Protein AF-A0A0J9HG32-F1 (afdb_monomer)

pLDDT: mean 91.47, std 7.98, range [49.0, 98.69]

Solvent-accessible surface area (backbone atoms only — not comparable to full-atom values): 15606 Å² total; per-residue (Å²): 94,64,20,39,33,43,36,32,48,78,92,46,74,50,76,46,74,73,39,46,48,68,64,70,65,70,69,74,66,64,53,16,40,36,40,35,37,43,50,49,45,69,52,51,45,52,48,47,73,76,33,62,76,51,56,78,67,45,99,56,63,68,69,55,53,48,62,52,58,51,96,57,52,43,41,59,55,75,48,82,39,62,46,98,86,69,46,72,50,37,41,40,36,38,40,34,38,32,46,66,36,52,81,47,100,88,39,74,49,78,40,50,35,26,41,39,35,41,30,25,67,83,48,24,25,30,43,32,44,35,34,26,64,53,68,70,49,53,53,51,53,62,64,44,52,81,79,58,68,50,77,54,74,60,50,54,56,35,52,51,47,53,48,46,50,56,50,52,51,54,27,48,50,39,48,50,47,53,52,52,51,55,58,51,56,69,76,44,94,59,95,82,58,83,66,58,70,59,55,53,50,53,46,56,54,38,49,50,54,30,56,27,38,52,36,39,35,54,26,46,52,50,49,50,52,51,48,54,50,44,46,74,75,51,25,72,39,91,89,64,58,50,55,64,72,58,52,52,48,37,53,51,48,41,51,51,46,40,51,51,44,51,52,51,28,54,52,35,48,52,51,40,54,50,52,52,50,47,56,51,51,56,48,51,57,59,66,72,74,110

Foldseek 3Di:
DFWWKWKDDPQDIDTDGRDDPQVVQPDDAFFMEMETEDEALVRLVVVCVVCVVVLVVRPADPVLSCLSHPPDLKAKDKDFDADPVRATQKIKIKMWAKDWAPPDLPDIDIGIWMKIWIAGLQRLYIYIYIYRDDPQLVVQLSVCRSVDTSQARLVSVLSSLVSVLVVLLVRLVRLLVLLVVLVVVLVDDDPVAHDLVSLVVSLVVLVVSLVSLVNVLVNLVVSLVVLVVCCVPRQCPPNRHDDPVNSVVSNVSSVVSSVSSVVSSVSSVVSSVVSVVVSVVSVCVVVVVD

Mean predicted aligned error: 5.04 Å

Organism: Ajellomyces dermatitidis (strain ATCC 18188 / CBS 674.68) (NCBI:txid653446)

Radius of gyration: 22.27 Å; Cα contacts (8 Å, |Δi|>4): 442; chains: 1; bounding box: 57×43×72 Å

Nearest PDB structures (foldseek):
  7nh9-assembly1_A  TM=5.190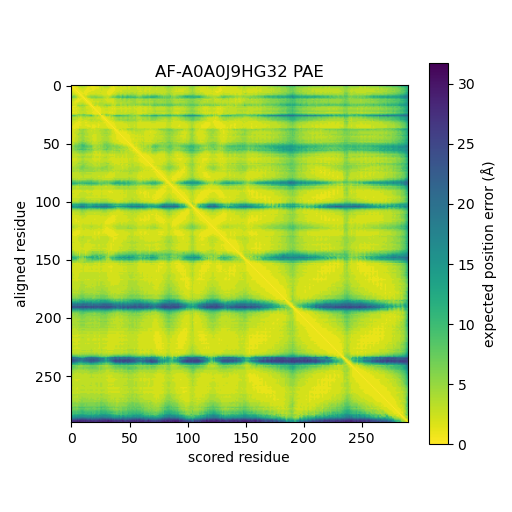E-01  e=6.526E-06  Pseudomonas aeruginosa PAO1

Structure (mmCIF, N/CA/C/O backbone):
data_AF-A0A0J9HG32-F1
#
_entry.id   AF-A0A0J9HG32-F1
#
loop_
_atom_site.group_PDB
_atom_site.id
_atom_site.type_symbol
_atom_site.label_atom_id
_atom_site.label_alt_id
_atom_site.label_comp_id
_atom_site.label_asym_id
_atom_site.label_entity_id
_atom_site.label_seq_id
_atom_site.pdbx_PDB_ins_code
_atom_site.Cartn_x
_atom_site.Cartn_y
_atom_site.Cartn_z
_atom_site.occupancy
_atom_site.B_iso_or_equiv
_atom_site.auth_seq_id
_atom_site.auth_comp_id
_atom_site.auth_asym_id
_atom_site.auth_atom_id
_atom_site.pdbx_PDB_model_num
ATOM 1 N N . MET A 1 1 ? 3.880 -19.973 -8.691 1.00 90.00 1 MET A N 1
ATOM 2 C CA . MET A 1 1 ? 2.748 -19.494 -7.837 1.00 90.00 1 MET A CA 1
ATOM 3 C C . MET A 1 1 ? 1.565 -19.105 -8.710 1.00 90.00 1 MET A C 1
ATOM 5 O O . MET A 1 1 ? 1.824 -18.523 -9.749 1.00 90.00 1 MET A O 1
ATOM 9 N N . LEU A 1 2 ? 0.310 -19.389 -8.334 1.00 93.75 2 LEU A N 1
ATOM 10 C CA . LEU A 1 2 ? -0.845 -18.924 -9.122 1.00 93.75 2 LEU A CA 1
ATOM 11 C C . LEU A 1 2 ? -1.155 -17.448 -8.840 1.00 93.75 2 LEU A C 1
ATOM 13 O O . LEU A 1 2 ? -1.166 -17.037 -7.679 1.00 93.75 2 LEU A O 1
ATOM 17 N N . VAL A 1 3 ? -1.402 -16.677 -9.897 1.00 95.75 3 VAL A N 1
ATOM 18 C CA . VAL A 1 3 ? -1.683 -15.238 -9.851 1.00 95.75 3 VAL A CA 1
ATOM 19 C C . VAL A 1 3 ? -2.793 -14.855 -10.828 1.00 95.75 3 VAL A C 1
ATOM 21 O O . VAL A 1 3 ? -2.927 -15.440 -11.905 1.00 95.75 3 VAL A O 1
ATOM 24 N N . ASP A 1 4 ? -3.554 -13.827 -10.468 1.00 96.75 4 ASP A N 1
ATOM 25 C CA . ASP A 1 4 ? -4.472 -13.155 -11.384 1.00 96.75 4 ASP A CA 1
ATOM 26 C C . ASP A 1 4 ? -3.782 -11.935 -11.984 1.00 96.75 4 ASP A C 1
ATOM 28 O O . ASP A 1 4 ? -3.189 -11.129 -11.268 1.00 96.75 4 ASP A O 1
ATOM 32 N N . VAL A 1 5 ? -3.855 -11.785 -13.300 1.00 97.00 5 VAL A N 1
ATOM 33 C CA . VAL A 1 5 ? -3.054 -10.817 -14.045 1.00 97.00 5 VAL A CA 1
ATOM 34 C C . VAL A 1 5 ? -3.945 -9.843 -14.786 1.00 97.00 5 VAL A C 1
ATOM 36 O O . VAL A 1 5 ? -4.901 -10.239 -15.452 1.00 97.00 5 VAL A O 1
ATOM 39 N N . THR A 1 6 ? -3.596 -8.563 -14.711 1.00 96.31 6 THR A N 1
ATOM 40 C CA . THR A 1 6 ? -4.103 -7.524 -15.610 1.00 96.31 6 THR A CA 1
ATOM 41 C C . THR A 1 6 ? -2.927 -6.903 -16.342 1.00 96.31 6 THR A C 1
ATOM 43 O O . THR A 1 6 ? -1.947 -6.497 -15.723 1.00 96.31 6 THR A O 1
ATOM 46 N N . GLU A 1 7 ? -3.007 -6.840 -17.665 1.00 95.31 7 GLU A N 1
ATOM 47 C CA . GLU A 1 7 ? -1.925 -6.349 -18.511 1.00 95.31 7 GLU A CA 1
ATOM 48 C C . GLU A 1 7 ? -2.445 -5.327 -19.512 1.00 95.31 7 GLU A C 1
ATOM 50 O O . GLU A 1 7 ? -3.455 -5.559 -20.174 1.00 95.31 7 GLU A O 1
ATOM 55 N N . LYS A 1 8 ? -1.722 -4.216 -19.631 1.00 94.31 8 LYS A N 1
ATOM 56 C CA . LYS A 1 8 ? -1.954 -3.155 -20.602 1.00 94.31 8 LYS A CA 1
ATOM 57 C C . LYS A 1 8 ? -0.796 -3.092 -21.591 1.00 94.31 8 LYS A C 1
ATOM 59 O O . LYS A 1 8 ? 0.350 -2.940 -21.172 1.00 94.31 8 LYS A O 1
ATOM 64 N N . ILE A 1 9 ? -1.108 -3.133 -22.883 1.00 92.19 9 ILE A N 1
ATOM 65 C CA . ILE A 1 9 ? -0.162 -2.941 -23.990 1.00 92.19 9 ILE A CA 1
ATOM 66 C C . ILE A 1 9 ? -0.741 -1.851 -24.894 1.00 92.19 9 ILE A C 1
ATOM 68 O O . ILE A 1 9 ? -1.783 -2.056 -25.518 1.00 92.19 9 ILE A O 1
ATOM 72 N N . GLY A 1 10 ? -0.101 -0.680 -24.938 1.00 86.06 10 GLY A N 1
ATOM 73 C CA . GLY A 1 10 ? -0.720 0.503 -25.548 1.00 86.06 10 GLY A CA 1
ATOM 74 C C . GLY A 1 10 ? -2.071 0.801 -24.888 1.00 86.06 10 GLY A C 1
ATOM 75 O O . GLY A 1 10 ? -2.132 0.949 -23.668 1.00 86.06 10 GLY A O 1
ATOM 76 N N . ASP A 1 11 ? -3.149 0.818 -25.672 1.00 86.06 11 ASP A N 1
ATOM 77 C CA . ASP A 1 11 ? -4.518 1.049 -25.182 1.00 86.06 11 ASP A CA 1
ATOM 78 C C . ASP A 1 11 ? -5.306 -0.243 -24.900 1.00 86.06 11 ASP A C 1
ATOM 80 O O . ASP A 1 11 ? -6.442 -0.200 -24.425 1.00 86.06 11 ASP A O 1
ATOM 84 N N . VAL A 1 12 ? -4.717 -1.411 -25.173 1.00 92.00 12 VAL A N 1
ATOM 85 C CA . VAL A 1 12 ? -5.386 -2.707 -25.011 1.00 92.00 12 VAL A CA 1
ATOM 86 C C . VAL A 1 12 ? -5.146 -3.248 -23.608 1.00 92.00 12 VAL A C 1
ATOM 88 O O . VAL A 1 12 ? -4.001 -3.361 -23.172 1.00 92.00 12 VAL A O 1
ATOM 91 N N . ILE A 1 13 ? -6.224 -3.637 -22.922 1.00 93.88 13 ILE A N 1
ATOM 92 C CA . ILE A 1 13 ? -6.178 -4.272 -21.600 1.00 93.88 13 ILE A CA 1
ATOM 93 C C . ILE A 1 13 ? -6.652 -5.718 -21.711 1.00 93.88 13 ILE A C 1
ATOM 95 O O . ILE A 1 13 ? -7.723 -5.994 -22.247 1.00 93.88 13 ILE A O 1
ATOM 99 N N . SER A 1 14 ? -5.873 -6.638 -21.151 1.00 94.81 14 SER A N 1
ATOM 100 C CA . SER A 1 14 ? -6.205 -8.056 -21.043 1.00 94.81 14 SER A CA 1
ATOM 101 C C . SER A 1 14 ? -6.176 -8.514 -19.586 1.00 94.81 14 SER A C 1
ATOM 103 O O . SER A 1 14 ? -5.498 -7.920 -18.744 1.00 94.81 14 SER A O 1
ATOM 105 N N . ARG A 1 15 ? -6.938 -9.567 -19.280 1.00 95.69 15 ARG A N 1
ATOM 106 C CA . ARG A 1 15 ? -6.973 -10.196 -17.956 1.00 95.69 15 ARG A CA 1
ATOM 107 C C . ARG A 1 15 ? -6.780 -11.697 -18.094 1.00 95.69 15 ARG A C 1
ATOM 109 O O . ARG A 1 15 ? -7.380 -12.310 -18.973 1.00 95.69 15 ARG A O 1
ATOM 116 N N . ARG A 1 16 ? -5.964 -12.278 -17.220 1.00 95.38 16 ARG A N 1
ATOM 117 C CA . ARG A 1 16 ? -5.736 -13.724 -17.120 1.00 95.38 16 ARG A CA 1
ATOM 118 C C . ARG A 1 16 ? -5.978 -14.142 -15.678 1.00 95.38 16 ARG A C 1
ATOM 120 O O . ARG A 1 16 ? -5.501 -13.472 -14.769 1.00 95.38 16 ARG A O 1
ATOM 127 N N . GLN A 1 17 ? -6.732 -15.210 -15.467 1.00 92.88 17 GLN A N 1
ATOM 128 C CA . GLN A 1 17 ? -6.958 -15.767 -14.133 1.00 92.88 17 GLN A CA 1
ATOM 129 C C . GLN A 1 17 ? -6.117 -17.025 -13.960 1.00 92.88 17 GLN A C 1
ATOM 131 O O . GLN A 1 17 ? -5.970 -17.787 -14.914 1.00 92.88 17 GLN A O 1
ATOM 136 N N . GLN A 1 18 ? -5.596 -17.237 -12.751 1.00 91.94 18 GLN A N 1
ATOM 137 C CA . GLN A 1 18 ? -4.827 -18.438 -12.395 1.00 91.94 18 GLN A CA 1
ATOM 138 C C . GLN A 1 18 ? -3.630 -18.729 -13.330 1.00 91.94 18 GLN A C 1
ATOM 140 O O . GLN A 1 18 ? -3.362 -19.881 -13.665 1.00 91.94 18 GLN A O 1
ATOM 145 N N . SER A 1 19 ? -2.891 -17.692 -13.735 1.00 94.75 19 SER A N 1
ATOM 146 C CA . SER A 1 19 ? -1.613 -17.841 -14.452 1.00 94.75 19 SER A CA 1
ATOM 147 C C . SER A 1 19 ? -0.483 -18.201 -13.483 1.00 94.75 19 SER A C 1
ATOM 149 O O . SER A 1 19 ? -0.624 -17.999 -12.274 1.00 94.75 19 SER A O 1
ATOM 151 N N . THR A 1 20 ? 0.652 -18.711 -13.968 1.00 93.69 20 THR A N 1
ATOM 152 C CA . THR A 1 20 ? 1.817 -18.949 -13.102 1.00 93.69 20 THR A CA 1
ATOM 153 C C . THR A 1 20 ? 2.739 -17.729 -13.058 1.00 93.69 20 THR A C 1
ATOM 155 O O . THR A 1 20 ? 3.073 -17.138 -14.082 1.00 93.69 20 THR A O 1
ATOM 158 N N . LEU A 1 21 ? 3.200 -17.348 -11.863 1.00 93.25 21 LEU A N 1
ATOM 159 C CA . LEU A 1 21 ? 4.148 -16.246 -11.672 1.00 93.25 21 LEU A CA 1
ATOM 160 C C . LEU A 1 21 ? 5.419 -16.437 -12.516 1.00 93.25 21 LEU A C 1
ATOM 162 O O . LEU A 1 21 ? 5.960 -15.481 -13.059 1.00 93.25 21 LEU A O 1
ATOM 166 N N . GLU A 1 22 ? 5.882 -17.677 -12.640 1.00 91.69 22 GLU A N 1
ATOM 167 C CA . GLU A 1 22 ? 7.024 -18.066 -13.455 1.00 91.69 22 GLU A CA 1
ATOM 168 C C . GLU A 1 22 ? 6.824 -17.691 -14.928 1.00 91.69 22 GLU A C 1
ATOM 170 O O . GLU A 1 22 ? 7.738 -17.150 -15.545 1.00 91.69 22 GLU A O 1
ATOM 175 N N . GLU A 1 23 ? 5.645 -17.962 -15.496 1.00 92.00 23 GLU A N 1
ATOM 176 C CA . GLU A 1 23 ? 5.305 -17.585 -16.873 1.00 92.00 23 GLU A CA 1
ATOM 177 C C . GLU A 1 23 ? 5.226 -16.067 -17.030 1.00 92.00 23 GLU A C 1
ATOM 179 O O . GLU A 1 23 ? 5.799 -15.513 -17.972 1.00 92.00 23 GLU A O 1
ATOM 184 N N . GLU A 1 24 ? 4.598 -15.387 -16.072 1.00 94.19 24 GLU A N 1
ATOM 185 C CA . GLU A 1 24 ? 4.420 -13.933 -16.100 1.00 94.19 24 GLU A CA 1
ATOM 186 C C . GLU A 1 24 ? 5.727 -13.154 -15.862 1.00 94.19 24 GLU A C 1
ATOM 188 O O . GLU A 1 24 ? 5.784 -11.963 -16.163 1.00 94.19 24 GLU A O 1
ATOM 193 N N . LEU A 1 25 ? 6.795 -13.801 -15.383 1.00 90.94 25 LEU A N 1
ATOM 194 C CA . LEU A 1 25 ? 8.123 -13.197 -15.218 1.00 90.94 25 LEU A CA 1
ATOM 195 C C . LEU A 1 25 ? 9.056 -13.380 -16.423 1.00 90.94 25 LEU A C 1
ATOM 197 O O . LEU A 1 25 ? 10.073 -12.692 -16.497 1.00 90.94 25 LEU A O 1
ATOM 201 N N . ARG A 1 26 ? 8.762 -14.295 -17.361 1.00 87.38 26 ARG A N 1
ATOM 202 C CA . ARG A 1 26 ? 9.688 -14.620 -18.466 1.00 87.38 26 ARG A CA 1
ATOM 203 C C . ARG A 1 26 ? 9.907 -13.446 -19.408 1.00 87.38 26 ARG A C 1
ATOM 205 O O . ARG A 1 26 ? 11.032 -12.990 -19.594 1.00 87.38 26 ARG A O 1
ATOM 212 N N . GLN A 1 27 ? 8.837 -13.025 -20.073 1.00 83.94 27 GLN A N 1
ATOM 213 C CA . GLN A 1 27 ? 8.876 -11.958 -21.060 1.00 83.94 27 GLN A CA 1
ATOM 214 C C . GLN A 1 27 ? 7.605 -11.124 -20.978 1.00 83.94 27 GLN A C 1
ATOM 216 O O . GLN A 1 27 ? 6.490 -11.626 -20.800 1.00 83.94 27 GLN A O 1
ATOM 221 N N . GLN A 1 28 ? 7.809 -9.824 -21.119 1.00 91.00 28 GLN A N 1
ATOM 222 C CA . GLN A 1 28 ? 6.764 -8.825 -21.157 1.00 91.00 28 GLN A CA 1
ATOM 223 C C . GLN A 1 28 ? 6.951 -7.998 -22.438 1.00 91.00 28 GLN A C 1
ATOM 225 O O . GLN A 1 28 ? 8.089 -7.615 -22.734 1.00 91.00 28 GLN A O 1
ATOM 230 N N . PRO A 1 29 ? 5.885 -7.760 -23.225 1.00 92.19 29 PRO A N 1
ATOM 231 C CA . PRO A 1 29 ? 5.961 -6.924 -24.421 1.00 92.19 29 PRO A CA 1
ATOM 232 C C . PRO A 1 29 ? 6.458 -5.518 -24.083 1.00 92.19 29 PRO A C 1
ATOM 234 O O . PRO A 1 29 ? 6.111 -4.997 -23.028 1.00 92.19 29 PRO A O 1
ATOM 237 N N . SER A 1 30 ? 7.233 -4.881 -24.959 1.00 91.94 30 SER A N 1
ATOM 238 C CA . SER A 1 30 ? 7.666 -3.491 -24.749 1.00 91.94 30 SER A CA 1
ATOM 239 C C . SER A 1 30 ? 6.476 -2.531 -24.615 1.00 91.94 30 SER A C 1
ATOM 241 O O . SER A 1 30 ? 5.399 -2.802 -25.148 1.00 91.94 30 SER A O 1
ATOM 243 N N . ASN A 1 31 ? 6.677 -1.392 -23.945 1.00 91.31 31 ASN A N 1
ATOM 244 C CA . ASN A 1 31 ? 5.642 -0.372 -23.709 1.00 91.31 31 ASN A CA 1
ATOM 245 C C . ASN A 1 31 ? 4.384 -0.929 -23.020 1.00 91.31 31 ASN A C 1
ATOM 247 O O . ASN A 1 31 ? 3.252 -0.653 -23.433 1.00 91.31 31 ASN A O 1
ATOM 251 N N . SER A 1 32 ? 4.570 -1.737 -21.977 1.00 93.69 32 SER A N 1
ATOM 252 C CA . SER A 1 32 ? 3.461 -2.393 -21.286 1.00 93.69 32 SER A CA 1
ATOM 253 C C . SER A 1 32 ? 3.563 -2.305 -19.770 1.00 93.69 32 SER A C 1
ATOM 255 O O . SER A 1 32 ? 4.640 -2.145 -19.189 1.00 93.69 32 SER A O 1
ATOM 257 N N . VAL A 1 33 ? 2.412 -2.457 -19.124 1.00 95.56 33 VAL A N 1
ATOM 258 C CA . VAL A 1 33 ? 2.300 -2.604 -17.675 1.00 95.56 33 VAL A CA 1
ATOM 259 C C . VAL A 1 33 ? 1.563 -3.896 -17.369 1.00 95.56 33 VAL A C 1
ATOM 261 O O . VAL A 1 33 ? 0.489 -4.134 -17.914 1.00 95.56 33 VAL A O 1
ATOM 264 N N . ARG A 1 34 ? 2.109 -4.707 -16.467 1.00 96.31 34 ARG A N 1
ATOM 265 C CA . ARG A 1 34 ? 1.523 -5.969 -16.020 1.00 96.31 34 ARG A CA 1
ATOM 266 C C . ARG A 1 34 ? 1.431 -5.966 -14.503 1.00 96.31 34 ARG A C 1
ATOM 268 O O . ARG A 1 34 ? 2.434 -5.733 -13.840 1.00 96.31 34 ARG A O 1
ATOM 275 N N . ILE A 1 35 ? 0.249 -6.244 -13.964 1.00 97.31 35 ILE A N 1
ATOM 276 C CA . ILE A 1 35 ? 0.013 -6.409 -12.528 1.00 97.31 35 ILE A CA 1
ATOM 277 C C . ILE A 1 35 ? -0.406 -7.849 -12.278 1.00 97.31 35 ILE A C 1
ATOM 279 O O . ILE A 1 35 ? -1.415 -8.291 -12.820 1.00 97.31 35 ILE A O 1
ATOM 283 N N . ALA A 1 36 ? 0.358 -8.562 -11.461 1.00 97.50 36 ALA A N 1
ATOM 284 C CA . ALA A 1 36 ? 0.088 -9.911 -10.998 1.00 97.50 36 ALA A CA 1
ATOM 285 C C . ALA A 1 36 ? -0.308 -9.869 -9.518 1.00 97.50 36 ALA A C 1
ATOM 287 O O . ALA A 1 36 ? 0.484 -9.488 -8.657 1.00 97.50 36 ALA A O 1
ATOM 288 N N . PHE A 1 37 ? -1.533 -10.275 -9.212 1.00 97.38 37 PHE A N 1
ATOM 289 C CA . PHE A 1 37 ? -2.040 -10.369 -7.852 1.00 97.38 37 PHE A CA 1
ATOM 290 C C . PHE A 1 37 ? -1.972 -11.817 -7.368 1.00 97.38 37 PHE A C 1
ATOM 292 O O . PHE A 1 37 ? -2.653 -12.692 -7.903 1.00 97.38 37 PHE A O 1
ATOM 299 N N . ALA A 1 38 ? -1.174 -12.061 -6.333 1.00 95.44 38 ALA A N 1
ATOM 300 C CA . ALA A 1 38 ? -1.159 -13.322 -5.604 1.00 95.44 38 ALA A CA 1
ATOM 301 C C . ALA A 1 38 ? -2.345 -13.429 -4.632 1.00 95.44 38 ALA A C 1
ATOM 303 O O . ALA A 1 38 ? -3.213 -12.554 -4.572 1.00 95.44 38 ALA A O 1
ATOM 304 N N . GLY A 1 39 ? -2.397 -14.528 -3.880 1.00 91.94 39 GLY A N 1
ATOM 305 C CA . GLY A 1 39 ? -3.377 -14.746 -2.818 1.00 91.94 39 GLY A CA 1
ATOM 306 C C . GLY A 1 39 ? -3.126 -13.897 -1.567 1.00 91.94 39 GLY A C 1
ATOM 307 O O . GLY A 1 39 ? -2.498 -12.835 -1.609 1.00 91.94 39 GLY A O 1
ATOM 308 N N . MET A 1 40 ? -3.647 -14.380 -0.443 1.00 93.50 40 MET A N 1
ATOM 309 C CA . MET A 1 40 ? -3.378 -13.813 0.879 1.00 93.50 40 MET A CA 1
ATOM 310 C C . MET A 1 40 ? -1.940 -14.136 1.310 1.00 93.50 40 MET A C 1
ATOM 312 O O . MET A 1 40 ? -1.334 -15.074 0.787 1.00 93.50 40 MET A O 1
ATOM 316 N N . LYS A 1 41 ? -1.411 -13.439 2.322 1.00 92.81 41 LYS A N 1
ATOM 317 C CA . LYS A 1 41 ? -0.048 -13.663 2.848 1.00 92.81 41 LYS A CA 1
ATOM 318 C C . LYS A 1 41 ? 0.243 -15.146 3.115 1.00 92.81 41 LYS A C 1
ATOM 320 O O . LYS A 1 41 ? 1.244 -15.679 2.645 1.00 92.81 41 LYS A O 1
ATOM 325 N N . LYS A 1 42 ? -0.694 -15.839 3.771 1.00 92.00 42 LYS A N 1
ATOM 326 C CA . LYS A 1 42 ? -0.618 -17.282 4.071 1.00 92.00 42 LYS A CA 1
ATOM 327 C C . LYS A 1 42 ? -0.463 -18.169 2.828 1.00 92.00 42 LYS A C 1
ATOM 329 O O . LYS A 1 42 ? 0.144 -19.235 2.900 1.00 92.00 42 LYS A O 1
ATOM 334 N N . ASP A 1 43 ? -1.033 -17.756 1.696 1.00 91.75 43 ASP A N 1
ATOM 335 C CA . ASP A 1 43 ? -0.958 -18.509 0.445 1.00 91.75 43 ASP A CA 1
ATOM 336 C C . ASP A 1 43 ? 0.446 -18.362 -0.154 1.00 91.75 43 ASP A C 1
ATOM 338 O O . ASP A 1 43 ? 1.031 -19.351 -0.600 1.00 91.75 43 ASP A O 1
ATOM 342 N N . CYS A 1 44 ? 1.020 -17.156 -0.075 1.00 90.94 44 CYS A N 1
ATOM 343 C CA . CYS A 1 44 ? 2.407 -16.879 -0.448 1.00 90.94 44 CYS A CA 1
ATOM 344 C C . CYS A 1 44 ? 3.398 -17.630 0.454 1.00 90.94 44 CYS A C 1
ATOM 346 O O . CYS A 1 44 ? 4.271 -18.324 -0.061 1.00 90.94 44 CYS A O 1
ATOM 348 N N . GLU A 1 45 ? 3.229 -17.575 1.780 1.00 92.75 45 GLU A N 1
ATOM 349 C CA . GLU A 1 45 ? 4.051 -18.311 2.757 1.00 92.75 45 GLU A CA 1
ATOM 350 C C . GLU A 1 45 ? 4.040 -19.818 2.478 1.00 92.75 45 GLU A C 1
ATOM 352 O O . GLU A 1 45 ? 5.092 -20.451 2.362 1.00 92.75 45 GLU A O 1
ATOM 357 N N . LYS A 1 46 ? 2.845 -20.396 2.298 1.00 93.00 46 LYS A N 1
ATOM 358 C CA . LYS A 1 46 ? 2.685 -21.816 1.971 1.00 93.00 46 LYS A CA 1
ATOM 359 C C . LYS A 1 46 ? 3.344 -22.161 0.639 1.00 93.00 46 LYS A C 1
ATOM 361 O O . LYS A 1 46 ? 3.956 -23.221 0.513 1.00 93.00 46 LYS A O 1
ATOM 366 N N . TRP A 1 47 ? 3.210 -21.299 -0.368 1.00 91.88 47 TRP A N 1
ATOM 367 C CA . TRP A 1 47 ? 3.827 -21.534 -1.667 1.00 91.88 47 TRP A CA 1
ATOM 368 C C . TRP A 1 47 ? 5.358 -21.501 -1.582 1.00 91.88 47 TRP A C 1
ATOM 370 O O . TRP A 1 47 ? 6.000 -22.413 -2.101 1.00 91.88 47 TRP A O 1
ATOM 380 N N . ILE A 1 48 ? 5.928 -20.522 -0.876 1.00 90.69 48 ILE A N 1
ATOM 381 C CA . ILE A 1 48 ? 7.374 -20.384 -0.646 1.00 90.69 48 ILE A CA 1
ATOM 382 C C . ILE A 1 48 ? 7.924 -21.605 0.098 1.00 90.69 48 ILE A C 1
ATOM 384 O O . ILE A 1 48 ? 8.887 -22.216 -0.364 1.00 90.69 48 ILE A O 1
ATOM 388 N N . ALA A 1 49 ? 7.268 -22.018 1.187 1.00 91.56 49 ALA A N 1
ATOM 389 C CA . ALA A 1 49 ? 7.672 -23.181 1.977 1.00 91.56 49 ALA A CA 1
ATOM 390 C C . ALA A 1 49 ? 7.681 -24.483 1.156 1.00 91.56 49 ALA A C 1
ATOM 392 O O . ALA A 1 49 ? 8.566 -25.320 1.319 1.00 91.56 49 ALA A O 1
ATOM 393 N N . ASN A 1 50 ? 6.725 -24.636 0.235 1.00 92.94 50 ASN A N 1
ATOM 394 C CA . ASN A 1 50 ? 6.630 -25.813 -0.629 1.00 92.94 50 ASN A CA 1
ATOM 395 C C . ASN A 1 50 ? 7.566 -25.762 -1.848 1.00 92.94 50 ASN A C 1
ATOM 397 O O . ASN A 1 50 ? 7.775 -26.790 -2.489 1.00 92.94 50 ASN A O 1
ATOM 401 N N . ASN A 1 51 ? 8.108 -24.591 -2.204 1.00 90.19 51 ASN A N 1
ATOM 402 C CA . ASN A 1 51 ? 8.890 -24.391 -3.428 1.00 90.19 51 ASN A CA 1
ATOM 403 C C . ASN A 1 51 ? 10.212 -23.629 -3.181 1.00 90.19 51 ASN A C 1
ATOM 405 O O . ASN A 1 51 ? 10.510 -22.675 -3.908 1.00 90.19 51 ASN A O 1
ATOM 409 N N . PRO A 1 52 ? 11.066 -24.048 -2.224 1.00 87.25 52 PRO A N 1
ATOM 410 C CA . PRO A 1 52 ? 12.279 -23.303 -1.866 1.00 87.25 52 PRO A CA 1
ATOM 411 C C . PRO A 1 52 ? 13.250 -23.146 -3.049 1.00 87.25 52 PRO A C 1
ATOM 413 O O . PRO A 1 52 ? 13.836 -22.086 -3.252 1.00 87.25 52 PRO A O 1
ATOM 416 N N . ASN A 1 53 ? 13.353 -24.173 -3.900 1.00 85.94 53 ASN A N 1
ATOM 417 C CA . ASN A 1 53 ? 14.184 -24.148 -5.108 1.00 85.94 53 ASN A CA 1
ATOM 418 C C . ASN A 1 53 ? 13.622 -23.265 -6.232 1.00 85.94 53 ASN A C 1
ATOM 420 O O . ASN A 1 53 ? 14.353 -22.940 -7.165 1.00 85.94 53 ASN A O 1
ATOM 424 N N . ALA A 1 54 ? 12.324 -22.943 -6.210 1.00 83.38 54 ALA A N 1
ATOM 425 C CA . ALA A 1 54 ? 11.735 -22.043 -7.197 1.00 83.38 54 ALA A CA 1
ATOM 426 C C . ALA A 1 54 ? 12.093 -20.595 -6.860 1.00 83.38 54 ALA A C 1
ATOM 428 O O . ALA A 1 54 ? 12.507 -19.855 -7.744 1.00 83.38 54 ALA A O 1
ATOM 429 N N . ILE A 1 55 ? 12.029 -20.220 -5.578 1.00 84.44 55 ILE A N 1
ATOM 430 C CA . ILE A 1 55 ? 12.352 -18.869 -5.098 1.00 84.44 55 ILE A CA 1
ATOM 431 C C . ILE A 1 55 ? 13.773 -18.450 -5.466 1.00 84.44 55 ILE A C 1
ATOM 433 O O . ILE A 1 55 ? 13.972 -17.338 -5.940 1.00 84.44 55 ILE A O 1
ATOM 437 N N . THR A 1 56 ? 14.745 -19.353 -5.329 1.00 83.12 56 THR A N 1
ATOM 438 C CA . THR A 1 56 ? 16.145 -19.076 -5.693 1.00 83.12 56 THR A CA 1
ATOM 439 C C . THR A 1 56 ? 16.368 -18.920 -7.197 1.00 83.12 56 THR A C 1
ATOM 441 O O . THR A 1 56 ? 17.384 -18.365 -7.609 1.00 83.12 56 THR A O 1
ATOM 444 N N . LYS A 1 57 ? 15.437 -19.407 -8.025 1.00 87.56 57 LYS A N 1
ATOM 445 C CA . LYS A 1 57 ? 15.483 -19.313 -9.491 1.00 87.56 57 LYS A CA 1
ATOM 446 C C . LYS A 1 57 ? 14.630 -18.179 -10.042 1.00 87.56 57 LYS A C 1
ATOM 448 O O . LYS A 1 57 ? 14.825 -17.787 -11.192 1.00 87.56 57 LYS A O 1
ATOM 453 N N . LEU A 1 58 ? 13.664 -17.686 -9.269 1.00 89.75 58 LEU A N 1
ATOM 454 C CA . LEU A 1 58 ? 12.857 -16.552 -9.679 1.00 89.75 58 LEU A CA 1
ATOM 455 C C . LEU A 1 58 ? 13.744 -15.309 -9.727 1.00 89.75 58 LEU A C 1
ATOM 457 O O . LEU A 1 58 ? 14.480 -15.044 -8.776 1.00 89.75 58 LEU A O 1
ATOM 461 N N . PRO A 1 59 ? 13.651 -14.499 -10.790 1.00 90.88 59 PRO A N 1
ATOM 462 C CA . PRO A 1 59 ? 14.354 -13.235 -10.852 1.00 90.88 59 PRO A CA 1
ATOM 463 C C . PRO A 1 59 ? 13.596 -12.223 -9.987 1.00 90.88 59 PRO A C 1
ATOM 465 O O . PRO A 1 59 ? 13.101 -11.244 -10.510 1.00 90.88 59 PRO A O 1
ATOM 468 N N . ILE A 1 60 ? 13.410 -12.457 -8.693 1.00 92.94 60 ILE A N 1
ATOM 469 C CA . ILE A 1 60 ? 12.845 -11.497 -7.737 1.00 92.94 60 ILE A CA 1
ATOM 470 C C . ILE A 1 60 ? 13.783 -11.503 -6.525 1.00 92.94 60 ILE A C 1
ATOM 472 O O . ILE A 1 60 ? 14.126 -12.594 -6.063 1.00 92.94 60 ILE A O 1
ATOM 476 N N . PRO A 1 61 ? 14.214 -10.334 -6.011 1.00 93.88 61 PRO A N 1
ATOM 477 C CA . PRO A 1 61 ? 15.167 -10.269 -4.906 1.00 93.88 61 PRO A CA 1
ATOM 478 C C . PRO A 1 61 ? 14.725 -11.091 -3.690 1.00 93.88 61 PRO A C 1
ATOM 480 O O . PRO A 1 61 ? 13.567 -11.037 -3.277 1.00 93.88 61 PRO A O 1
ATOM 483 N N . HIS A 1 62 ? 15.657 -11.810 -3.059 1.00 91.44 62 HIS A N 1
ATOM 484 C CA . HIS A 1 62 ? 15.366 -12.585 -1.846 1.00 91.44 62 HIS A CA 1
ATOM 485 C C . HIS A 1 62 ? 14.809 -11.701 -0.716 1.00 91.44 62 HIS A C 1
ATOM 487 O O . HIS A 1 62 ? 13.916 -12.107 0.025 1.00 91.44 62 HIS A O 1
ATOM 493 N N . GLN A 1 63 ? 15.297 -10.463 -0.620 1.00 93.56 63 GLN A N 1
ATOM 494 C CA . GLN A 1 63 ? 14.847 -9.466 0.350 1.00 93.56 63 GLN A CA 1
ATOM 495 C C . GLN A 1 63 ? 13.362 -9.115 0.181 1.00 93.56 63 GLN A C 1
ATOM 497 O O . GLN A 1 63 ? 12.682 -8.850 1.173 1.00 93.56 63 GLN A O 1
ATOM 502 N N . PHE A 1 64 ? 12.835 -9.147 -1.048 1.00 95.19 64 PHE A N 1
ATOM 503 C CA . PHE A 1 64 ? 11.405 -8.958 -1.277 1.00 95.19 64 PHE A CA 1
ATOM 504 C C . PHE A 1 64 ? 10.593 -10.125 -0.704 1.00 95.19 64 PHE A C 1
ATOM 506 O O . PHE A 1 64 ? 9.578 -9.904 -0.050 1.00 95.19 64 PHE A O 1
ATOM 513 N N . TRP A 1 65 ? 11.041 -11.367 -0.902 1.00 93.31 65 TRP A N 1
ATOM 514 C CA . TRP A 1 65 ? 10.335 -12.532 -0.366 1.00 93.31 65 TRP A CA 1
ATOM 515 C C . TRP A 1 65 ? 10.289 -12.511 1.158 1.00 93.31 65 TRP A C 1
ATOM 517 O O . TRP A 1 65 ? 9.209 -12.677 1.718 1.00 93.31 65 TRP A O 1
ATOM 527 N N . ALA A 1 66 ? 11.414 -12.189 1.804 1.00 92.44 66 ALA A N 1
ATOM 528 C CA . ALA A 1 66 ? 11.457 -11.933 3.242 1.00 92.44 66 ALA A CA 1
ATOM 529 C C . ALA A 1 66 ? 10.458 -10.834 3.642 1.00 92.44 66 ALA A C 1
ATOM 531 O O . ALA A 1 66 ? 9.639 -11.041 4.531 1.00 92.44 66 ALA A O 1
ATOM 532 N N . THR A 1 67 ? 10.427 -9.719 2.904 1.00 94.38 67 THR A N 1
ATOM 533 C CA . THR A 1 67 ? 9.468 -8.624 3.133 1.00 94.38 67 THR A CA 1
ATOM 534 C C . THR A 1 67 ? 8.004 -9.076 3.030 1.00 94.38 67 THR A C 1
ATOM 536 O O . THR A 1 67 ? 7.147 -8.616 3.781 1.00 94.38 67 THR A O 1
ATOM 539 N N . CYS A 1 68 ? 7.703 -9.982 2.104 1.00 91.75 68 CYS A N 1
ATOM 540 C CA . CYS A 1 68 ? 6.357 -10.490 1.866 1.00 91.75 68 CYS A CA 1
ATOM 541 C C . CYS A 1 68 ? 5.905 -11.522 2.920 1.00 91.75 68 CYS A C 1
ATOM 543 O O . CYS A 1 68 ? 4.701 -11.674 3.132 1.00 91.75 68 CYS A O 1
ATOM 545 N N . THR A 1 69 ? 6.826 -12.257 3.555 1.00 91.19 69 THR A N 1
ATOM 546 C CA . THR A 1 69 ? 6.486 -13.370 4.465 1.00 91.19 69 THR A CA 1
ATOM 547 C C . THR A 1 69 ? 6.774 -13.102 5.933 1.00 91.19 69 THR A C 1
ATOM 549 O O . THR A 1 69 ? 6.036 -13.577 6.792 1.00 91.19 69 THR A O 1
ATOM 552 N N . GLU A 1 70 ? 7.821 -12.350 6.261 1.00 93.31 70 GLU A N 1
ATOM 553 C CA . GLU A 1 70 ? 8.129 -12.014 7.653 1.00 93.31 70 GLU A CA 1
ATOM 554 C C . GLU A 1 70 ? 7.038 -11.117 8.247 1.00 93.31 70 GLU A C 1
ATOM 556 O O . GLU A 1 70 ? 6.266 -10.492 7.519 1.00 93.31 70 GLU A O 1
ATOM 561 N N . ASP A 1 71 ? 6.904 -11.089 9.573 1.00 93.62 71 ASP A N 1
ATOM 562 C CA . ASP A 1 71 ? 5.908 -10.245 10.237 1.00 93.62 71 ASP A CA 1
ATOM 563 C C . ASP A 1 71 ? 6.428 -8.810 10.392 1.00 93.62 71 ASP A C 1
ATOM 565 O O . ASP A 1 71 ? 7.037 -8.457 11.400 1.00 93.62 71 ASP A O 1
ATOM 569 N N . LEU A 1 72 ? 6.198 -7.980 9.372 1.00 94.12 72 LEU A N 1
ATOM 570 C CA . LEU A 1 72 ? 6.691 -6.604 9.309 1.00 94.12 72 LEU A CA 1
ATOM 571 C C . LEU A 1 72 ? 5.549 -5.601 9.474 1.00 94.12 72 LEU A C 1
ATOM 573 O O . LEU A 1 72 ? 4.450 -5.803 8.963 1.00 94.12 72 LEU A O 1
ATOM 577 N N . ASN A 1 73 ? 5.820 -4.478 10.145 1.00 94.00 73 ASN A N 1
ATOM 578 C CA . ASN A 1 73 ? 4.877 -3.352 10.218 1.00 94.00 73 ASN A CA 1
ATOM 579 C C . ASN A 1 73 ? 4.885 -2.495 8.942 1.00 94.00 73 ASN A C 1
ATOM 581 O O . ASN A 1 73 ? 3.859 -1.925 8.570 1.00 94.00 73 ASN A O 1
ATOM 585 N N . GLY A 1 74 ? 6.022 -2.456 8.254 1.00 96.12 74 GLY A N 1
ATOM 586 C CA . GLY A 1 74 ? 6.199 -1.813 6.962 1.00 96.12 74 GLY A CA 1
ATOM 587 C C . GLY A 1 74 ? 7.675 -1.603 6.647 1.00 96.12 74 GLY A C 1
ATOM 588 O O . GLY A 1 74 ? 8.516 -1.663 7.545 1.00 96.12 74 GLY A O 1
ATOM 589 N N . CYS A 1 75 ? 7.978 -1.439 5.365 1.00 96.88 75 CYS A N 1
ATOM 590 C CA . CYS A 1 75 ? 9.308 -1.123 4.848 1.00 96.88 75 CYS A CA 1
ATOM 591 C C . CYS A 1 75 ? 9.225 -0.807 3.350 1.00 96.88 75 CYS A C 1
ATOM 593 O O . CYS A 1 75 ? 8.236 -1.129 2.686 1.00 96.88 75 CYS A O 1
ATOM 595 N N . SER A 1 76 ? 10.289 -0.230 2.803 1.00 97.94 76 SER A N 1
ATOM 596 C CA . SER A 1 76 ? 10.491 -0.071 1.364 1.00 97.94 76 SER A CA 1
ATOM 597 C C . SER A 1 76 ? 11.962 -0.219 1.012 1.00 97.94 76 SER A C 1
ATOM 599 O O . SER A 1 76 ? 12.828 -0.061 1.873 1.00 97.94 76 SER A O 1
ATOM 601 N N . ASN A 1 77 ? 12.244 -0.563 -0.242 1.00 97.44 77 ASN A N 1
ATOM 602 C CA . ASN A 1 77 ? 13.609 -0.648 -0.750 1.00 97.44 77 ASN A CA 1
ATOM 603 C C . ASN A 1 77 ? 13.643 -0.524 -2.281 1.00 97.44 77 ASN A C 1
ATOM 605 O O . ASN A 1 77 ? 12.619 -0.714 -2.949 1.00 97.44 77 ASN A O 1
ATOM 609 N N . ALA A 1 78 ? 14.834 -0.266 -2.817 1.00 97.12 78 ALA A N 1
ATOM 610 C CA . ALA A 1 78 ? 15.130 -0.218 -4.238 1.00 97.12 78 ALA A CA 1
ATOM 611 C C . ALA A 1 78 ? 16.469 -0.899 -4.556 1.00 97.12 78 ALA A C 1
ATOM 613 O O . ALA A 1 78 ? 17.421 -0.852 -3.780 1.00 97.12 78 ALA A O 1
ATOM 614 N N . ILE A 1 79 ? 16.545 -1.539 -5.720 1.00 96.88 79 ILE A N 1
ATOM 615 C CA . ILE A 1 79 ? 17.759 -2.128 -6.280 1.00 96.88 79 ILE A CA 1
ATOM 616 C C . ILE A 1 79 ? 17.884 -1.673 -7.731 1.00 96.88 79 ILE A C 1
ATOM 618 O O . ILE A 1 79 ? 17.045 -1.986 -8.580 1.00 96.88 79 ILE A O 1
ATOM 622 N N . TYR A 1 80 ? 18.985 -0.986 -8.012 1.00 94.69 80 TYR A N 1
ATOM 623 C CA . TYR A 1 80 ? 19.370 -0.547 -9.344 1.00 94.69 80 TYR A CA 1
ATOM 624 C C . TYR A 1 80 ? 20.244 -1.611 -9.997 1.00 94.69 80 TYR A C 1
ATOM 626 O O . TYR A 1 80 ? 21.169 -2.139 -9.381 1.00 94.69 80 TYR A O 1
ATOM 634 N N . SER A 1 81 ? 19.940 -1.944 -11.245 1.00 93.81 81 SER A N 1
ATOM 635 C CA . SER A 1 81 ? 20.751 -2.841 -12.064 1.00 93.81 81 SER A CA 1
ATOM 636 C C . SER A 1 81 ? 21.232 -2.095 -13.295 1.00 93.81 81 SER A C 1
ATOM 638 O O . SER A 1 81 ? 20.423 -1.763 -14.164 1.00 93.81 81 SER A O 1
ATOM 640 N N . HIS A 1 82 ? 22.539 -1.877 -13.386 1.00 92.00 82 HIS A N 1
ATOM 641 C CA . HIS A 1 82 ? 23.172 -1.202 -14.515 1.00 92.00 82 HIS A CA 1
ATOM 642 C C . HIS A 1 82 ? 23.802 -2.196 -15.495 1.00 92.00 82 HIS A C 1
ATOM 644 O O . HIS A 1 82 ? 24.234 -3.287 -15.118 1.00 92.00 82 HIS A O 1
ATOM 650 N N . GLY A 1 83 ? 23.820 -1.820 -16.769 1.00 88.69 83 GLY A N 1
ATOM 651 C CA . GLY A 1 83 ? 24.468 -2.556 -17.845 1.00 88.69 83 GLY A CA 1
ATOM 652 C C . GLY A 1 83 ? 25.973 -2.302 -17.904 1.00 88.69 83 GLY A C 1
ATOM 653 O O . GLY A 1 83 ? 26.548 -1.580 -17.090 1.00 88.69 83 GLY A O 1
ATOM 654 N N . GLY A 1 84 ? 26.630 -2.911 -18.894 1.00 85.75 84 GLY A N 1
ATOM 655 C CA . GLY A 1 84 ? 28.088 -2.838 -19.048 1.00 85.75 84 GLY A CA 1
ATOM 656 C C . GLY A 1 84 ? 28.623 -1.435 -19.355 1.00 85.75 84 GLY A C 1
ATOM 657 O O . GLY A 1 84 ? 29.807 -1.188 -19.141 1.00 85.75 84 GLY A O 1
ATOM 658 N N . TYR A 1 85 ? 27.768 -0.522 -19.824 1.00 83.06 85 TYR A N 1
ATOM 659 C CA . TYR A 1 85 ? 28.121 0.866 -20.120 1.00 83.06 85 TYR A CA 1
ATOM 660 C C . TYR A 1 85 ? 27.576 1.848 -19.070 1.00 83.06 85 TYR A C 1
ATOM 662 O O . TYR A 1 85 ? 27.639 3.059 -19.275 1.00 83.06 85 TYR A O 1
ATOM 670 N N . GLY A 1 86 ? 27.083 1.340 -17.932 1.00 83.88 86 GLY A N 1
ATOM 671 C CA . GLY A 1 86 ? 26.558 2.148 -16.830 1.00 83.88 86 GLY A CA 1
ATOM 672 C C . GLY A 1 86 ? 25.120 2.632 -17.026 1.00 83.88 86 GLY A C 1
ATOM 673 O O . GLY A 1 86 ? 24.632 3.416 -16.223 1.00 83.88 86 GLY A O 1
ATOM 674 N N . GLU A 1 87 ? 24.422 2.179 -18.066 1.00 87.38 87 GLU A N 1
ATOM 675 C CA . GLU A 1 87 ? 23.013 2.483 -18.292 1.00 87.38 87 GLU A CA 1
ATOM 676 C C . GLU A 1 87 ? 22.109 1.711 -17.324 1.00 87.38 87 GLU A C 1
ATOM 678 O O . GLU A 1 87 ? 22.335 0.528 -17.073 1.00 87.38 87 GLU A O 1
ATOM 683 N N . LEU A 1 88 ? 21.054 2.340 -16.800 1.00 90.50 88 LEU A N 1
ATOM 684 C CA . LEU A 1 88 ? 20.060 1.641 -15.988 1.00 90.50 88 LEU A CA 1
ATOM 685 C C . LEU A 1 88 ? 19.297 0.624 -16.850 1.00 90.50 88 LEU A C 1
ATOM 6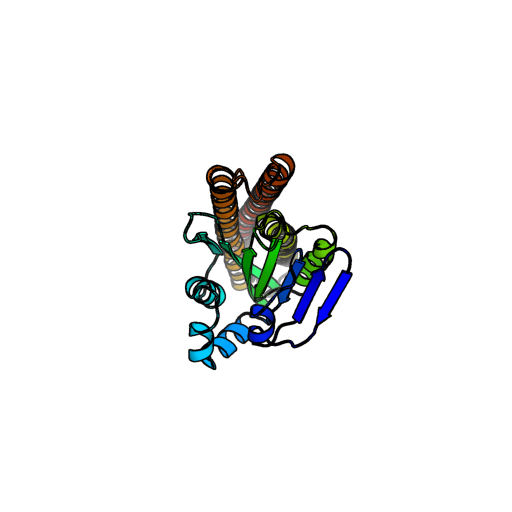87 O O . LEU A 1 88 ? 18.581 0.987 -17.783 1.00 90.50 88 LEU A O 1
ATOM 691 N N . VAL A 1 89 ? 19.428 -0.663 -16.531 1.00 92.00 89 VAL A N 1
ATOM 692 C CA . VAL A 1 89 ? 18.757 -1.761 -17.245 1.00 92.00 89 VAL A CA 1
ATOM 693 C C . VAL A 1 89 ? 17.474 -2.158 -16.536 1.00 92.00 89 VAL A C 1
ATOM 695 O O . VAL A 1 89 ? 16.464 -2.380 -17.201 1.00 92.00 89 VAL A O 1
ATOM 698 N N . ASN A 1 90 ? 17.495 -2.245 -15.204 1.00 93.19 90 ASN A N 1
ATOM 699 C CA . ASN A 1 90 ? 16.304 -2.498 -14.399 1.00 93.19 90 ASN A CA 1
ATOM 700 C C . ASN A 1 90 ? 16.352 -1.716 -13.085 1.00 93.19 90 ASN A C 1
ATOM 702 O O . ASN A 1 90 ? 17.417 -1.547 -12.495 1.00 93.19 90 ASN A O 1
ATOM 706 N N . LEU A 1 91 ? 15.176 -1.336 -12.601 1.00 95.25 91 LEU A N 1
ATOM 707 C CA . LEU A 1 91 ? 14.954 -0.843 -11.252 1.00 95.25 91 LEU A CA 1
ATOM 708 C C . LEU A 1 91 ? 13.896 -1.720 -10.588 1.00 95.25 91 LEU A C 1
ATOM 710 O O . LEU A 1 91 ? 12.735 -1.737 -11.004 1.00 95.25 91 LEU A O 1
ATOM 714 N N . ASP A 1 92 ? 14.316 -2.444 -9.561 1.00 97.56 92 ASP A N 1
ATOM 715 C CA . ASP A 1 92 ? 13.430 -3.214 -8.703 1.00 97.56 92 ASP A CA 1
ATOM 716 C C . ASP A 1 92 ? 13.126 -2.383 -7.461 1.00 97.56 92 ASP A C 1
ATOM 718 O O . ASP A 1 92 ? 14.040 -1.978 -6.755 1.00 97.56 92 ASP A O 1
ATOM 722 N N . THR A 1 93 ? 11.857 -2.140 -7.160 1.00 98.00 93 THR A N 1
ATOM 723 C CA . THR A 1 93 ? 11.439 -1.466 -5.925 1.00 98.00 93 THR A CA 1
ATOM 724 C C . THR A 1 93 ? 10.333 -2.254 -5.259 1.00 98.00 93 THR A C 1
ATOM 726 O O . THR A 1 93 ? 9.576 -2.968 -5.917 1.00 98.00 93 THR A O 1
ATOM 729 N N . TRP A 1 94 ? 10.209 -2.136 -3.946 1.00 98.38 94 TRP A N 1
ATOM 730 C CA . TRP A 1 94 ? 9.071 -2.710 -3.247 1.00 98.38 94 TRP A CA 1
ATOM 731 C C . TRP A 1 94 ? 8.715 -1.930 -1.998 1.00 98.38 94 TRP A C 1
ATOM 733 O O . TRP A 1 94 ? 9.527 -1.188 -1.450 1.00 98.38 94 TRP A O 1
ATOM 743 N N . SER A 1 95 ? 7.474 -2.106 -1.564 1.00 98.31 95 SER A N 1
ATOM 744 C CA . SER A 1 95 ? 6.939 -1.507 -0.350 1.00 98.31 95 SER A CA 1
ATOM 745 C C . SER A 1 95 ? 5.970 -2.456 0.348 1.00 98.31 95 SER A C 1
ATOM 747 O O . SER A 1 95 ? 5.287 -3.263 -0.290 1.00 98.31 95 SER A O 1
ATOM 749 N N . CYS A 1 96 ? 5.938 -2.380 1.674 1.00 98.19 96 CYS A N 1
ATOM 750 C CA . CYS A 1 96 ? 5.126 -3.207 2.551 1.00 98.19 96 CYS A CA 1
ATOM 751 C C . CYS A 1 96 ? 4.393 -2.331 3.561 1.00 98.19 96 CYS A C 1
ATOM 753 O O . CYS A 1 96 ? 5.007 -1.476 4.194 1.00 98.19 96 CYS A O 1
ATOM 755 N N . PHE A 1 97 ? 3.101 -2.589 3.754 1.00 98.44 97 PHE A N 1
ATOM 756 C CA . PHE A 1 97 ? 2.260 -1.860 4.697 1.00 98.44 97 PHE A CA 1
ATOM 757 C C . PHE A 1 97 ? 1.418 -2.829 5.516 1.00 98.44 97 PHE A C 1
ATOM 759 O O . PHE A 1 97 ? 0.700 -3.664 4.957 1.00 98.44 97 PHE A O 1
ATOM 766 N N . LYS A 1 98 ? 1.475 -2.705 6.845 1.00 97.56 98 LYS A N 1
ATOM 767 C CA . LYS A 1 98 ? 0.618 -3.476 7.747 1.00 97.56 98 LYS A CA 1
ATOM 768 C C . LYS A 1 98 ? -0.667 -2.721 8.047 1.00 97.56 98 LYS A C 1
ATOM 770 O O . LYS A 1 98 ? -0.658 -1.530 8.363 1.00 97.56 98 LYS A O 1
ATOM 775 N N . LEU A 1 99 ? -1.787 -3.427 7.981 1.00 96.88 99 LEU A N 1
ATOM 776 C CA . LEU A 1 99 ? -3.110 -2.900 8.278 1.00 96.88 99 LEU A CA 1
ATOM 777 C C . LEU A 1 99 ? -3.795 -3.778 9.313 1.00 96.88 99 LEU A C 1
ATOM 779 O O . LEU A 1 99 ? -3.576 -4.988 9.380 1.00 96.88 99 LEU A O 1
ATOM 783 N N . LYS A 1 100 ? -4.673 -3.156 10.095 1.00 95.44 100 LYS A N 1
ATOM 784 C CA . LYS A 1 100 ? -5.506 -3.850 11.067 1.00 95.44 100 LYS A CA 1
ATOM 785 C C . LYS A 1 100 ? -6.945 -3.401 10.940 1.00 95.44 100 LYS A C 1
ATOM 787 O O . LYS A 1 100 ? -7.246 -2.220 11.076 1.00 95.44 100 LYS A O 1
ATOM 792 N N . GLU A 1 101 ? -7.831 -4.359 10.738 1.00 94.75 101 GLU A N 1
ATOM 793 C CA . GLU A 1 101 ? -9.261 -4.135 10.630 1.00 94.75 101 GLU A CA 1
ATOM 794 C C . GLU A 1 101 ? -9.982 -4.657 11.869 1.00 94.75 101 GLU A C 1
ATOM 796 O O . GLU A 1 101 ? -9.831 -5.818 12.247 1.00 94.75 101 GLU A O 1
ATOM 801 N N . ALA A 1 102 ? -10.825 -3.819 12.467 1.00 92.69 102 ALA A N 1
ATOM 802 C CA . ALA A 1 102 ? -11.817 -4.246 13.444 1.00 92.69 102 ALA A CA 1
ATOM 803 C C . ALA A 1 102 ? -13.075 -4.755 12.721 1.00 92.69 102 ALA A C 1
ATOM 805 O O . ALA A 1 102 ? -13.945 -3.968 12.352 1.00 92.69 102 ALA A O 1
ATOM 806 N N . SER A 1 103 ? -13.171 -6.066 12.490 1.00 79.81 103 SER A N 1
ATOM 807 C CA . SER A 1 103 ? -14.364 -6.683 11.886 1.00 79.81 103 SER A CA 1
ATOM 808 C C . SER A 1 103 ? -15.551 -6.703 12.853 1.00 79.81 103 SER A C 1
ATOM 810 O O . SER A 1 103 ? -16.694 -6.546 12.434 1.00 79.81 103 SER A O 1
ATOM 812 N N . SER A 1 104 ? -15.283 -6.891 14.147 1.00 75.44 104 SER A N 1
ATOM 813 C CA . SER A 1 104 ? -16.242 -6.726 15.243 1.00 75.44 104 SER A CA 1
ATOM 814 C C . SER A 1 104 ? -15.495 -6.439 16.551 1.00 75.44 104 SER A C 1
ATOM 816 O O . SER A 1 104 ? -14.264 -6.432 16.574 1.00 75.44 104 SER A O 1
ATOM 818 N N . ASP A 1 105 ? -16.230 -6.263 17.648 1.00 67.50 105 ASP A N 1
ATOM 819 C CA . ASP A 1 105 ? -15.722 -6.056 19.015 1.00 67.50 105 ASP A CA 1
ATOM 820 C C . ASP A 1 105 ? -14.753 -7.136 19.541 1.00 67.50 105 ASP A C 1
ATOM 822 O O . ASP A 1 105 ? -14.138 -6.935 20.581 1.00 67.50 105 ASP A O 1
ATOM 826 N N . LYS A 1 106 ? -14.622 -8.276 18.848 1.00 77.25 106 LYS A N 1
ATOM 827 C CA . LYS A 1 106 ? -13.750 -9.407 19.222 1.00 77.25 106 LYS A CA 1
ATOM 828 C C . LYS A 1 106 ? -12.994 -10.018 18.044 1.00 77.25 106 LYS A C 1
ATOM 830 O O . LYS A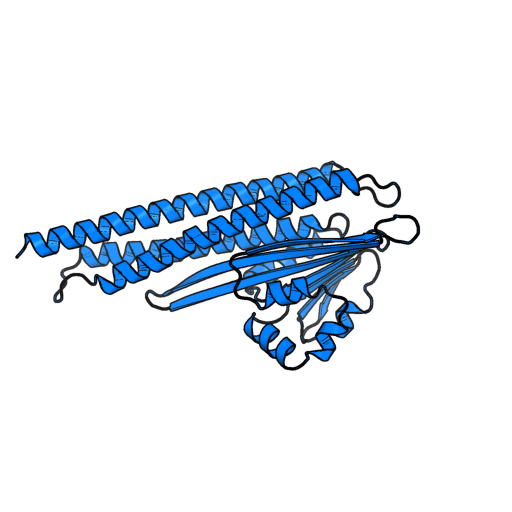 1 106 ? -12.348 -11.054 18.190 1.00 77.25 106 LYS A O 1
ATOM 835 N N . LYS A 1 107 ? -13.122 -9.440 16.849 1.00 87.81 107 LYS A N 1
ATOM 836 C CA . LYS A 1 107 ? -12.516 -9.978 15.628 1.00 87.81 107 LYS A CA 1
ATOM 837 C C . LYS A 1 107 ? -11.685 -8.901 14.963 1.00 87.81 107 LYS A C 1
ATOM 839 O O . LYS A 1 107 ? -12.223 -7.983 14.345 1.00 87.81 107 LYS A O 1
ATOM 844 N N . TYR A 1 108 ? -10.373 -9.066 15.070 1.00 91.50 108 TYR A N 1
ATOM 845 C CA . TYR A 1 108 ? -9.389 -8.204 14.439 1.00 91.50 108 TYR A CA 1
ATOM 846 C C . TYR A 1 108 ? -8.636 -8.991 13.380 1.00 91.50 108 TYR A C 1
ATOM 848 O O . TYR A 1 108 ? -8.118 -10.071 13.662 1.00 91.50 108 TYR A O 1
ATOM 856 N N . VAL A 1 109 ? -8.583 -8.449 12.170 1.00 93.81 109 VAL A N 1
ATOM 857 C CA . VAL A 1 109 ? -7.892 -9.067 11.039 1.00 93.81 109 VAL A CA 1
ATOM 858 C C . VAL A 1 109 ? -6.678 -8.220 10.701 1.00 93.81 109 VAL A C 1
ATOM 860 O O . VAL A 1 109 ? -6.770 -6.994 10.639 1.00 93.81 109 VAL A O 1
ATOM 863 N N . TRP A 1 110 ? -5.536 -8.877 10.533 1.00 95.25 110 TRP A N 1
ATOM 864 C CA . TRP A 1 110 ? -4.299 -8.249 10.092 1.00 95.25 110 TRP A CA 1
ATOM 865 C C . TRP A 1 110 ? -4.086 -8.516 8.609 1.00 95.25 110 TRP A C 1
ATOM 867 O O . TRP A 1 110 ? -4.343 -9.625 8.141 1.00 95.25 110 TRP A O 1
ATOM 877 N N . TYR A 1 111 ? -3.574 -7.508 7.917 1.00 96.06 111 TYR A N 1
ATOM 878 C CA . TYR A 1 111 ? -3.120 -7.601 6.537 1.00 96.06 111 TYR A CA 1
ATOM 879 C C . TYR A 1 111 ? -1.699 -7.048 6.452 1.00 96.06 111 TYR A C 1
ATOM 881 O O . TYR A 1 111 ? -1.358 -6.107 7.171 1.00 96.06 111 TYR A O 1
ATOM 889 N N . GLN A 1 112 ? -0.889 -7.607 5.567 1.00 96.81 112 GLN A N 1
ATOM 890 C CA . GLN A 1 112 ? 0.447 -7.138 5.227 1.00 96.81 112 GLN A CA 1
ATOM 891 C C . GLN A 1 112 ? 0.536 -7.039 3.710 1.00 96.81 112 GLN A C 1
ATOM 893 O O . GLN A 1 112 ? 0.953 -7.965 3.019 1.00 96.81 112 GLN A O 1
ATOM 898 N N . MET A 1 113 ? 0.091 -5.899 3.197 1.00 97.81 113 MET A N 1
ATOM 899 C CA . MET A 1 113 ? 0.017 -5.660 1.766 1.00 97.81 113 MET A CA 1
ATOM 900 C C . MET A 1 113 ? 1.401 -5.298 1.249 1.00 97.81 113 MET A C 1
ATOM 902 O O . MET A 1 113 ? 1.973 -4.286 1.659 1.00 97.81 113 MET A O 1
ATOM 906 N N . THR A 1 114 ? 1.924 -6.107 0.332 1.00 97.94 114 THR A N 1
ATOM 907 C CA . THR A 1 114 ? 3.253 -5.899 -0.250 1.00 97.94 114 THR A CA 1
ATOM 908 C C . THR A 1 114 ? 3.169 -5.760 -1.767 1.00 97.94 114 THR A C 1
ATOM 910 O O . THR A 1 114 ? 2.540 -6.583 -2.434 1.00 97.94 114 THR A O 1
ATOM 913 N N . MET A 1 115 ? 3.821 -4.730 -2.309 1.00 98.19 115 MET A N 1
ATOM 914 C CA . MET A 1 115 ? 3.956 -4.480 -3.743 1.00 98.19 115 MET A CA 1
ATOM 915 C C . MET A 1 115 ? 5.425 -4.554 -4.147 1.00 98.19 115 MET A C 1
ATOM 917 O O . MET A 1 115 ? 6.248 -3.842 -3.584 1.00 98.19 115 MET A O 1
ATOM 921 N N . PHE A 1 116 ? 5.735 -5.367 -5.150 1.00 98.25 116 PHE A N 1
ATOM 922 C CA . PHE A 1 116 ? 6.994 -5.357 -5.887 1.00 98.25 116 PHE A CA 1
ATOM 923 C C . PHE A 1 116 ? 6.774 -4.746 -7.260 1.00 98.25 116 PHE A C 1
ATOM 925 O O . PHE A 1 116 ? 5.767 -5.028 -7.906 1.00 98.25 116 PHE A O 1
ATOM 932 N N . ILE A 1 117 ? 7.730 -3.954 -7.722 1.00 97.75 117 ILE A N 1
ATOM 933 C CA . ILE A 1 117 ? 7.746 -3.349 -9.043 1.00 97.75 117 ILE A CA 1
ATOM 934 C C . ILE A 1 117 ? 9.111 -3.615 -9.654 1.00 97.75 117 ILE A C 1
ATOM 936 O O . ILE A 1 117 ? 10.123 -3.203 -9.098 1.00 97.75 117 ILE A O 1
ATOM 940 N N . ARG A 1 118 ? 9.128 -4.231 -10.831 1.00 97.06 118 ARG A N 1
ATOM 941 C CA . ARG A 1 118 ? 10.279 -4.228 -11.726 1.00 97.06 118 ARG A CA 1
ATOM 942 C C . ARG A 1 118 ? 10.000 -3.309 -12.892 1.00 97.06 118 ARG A C 1
ATOM 944 O O . ARG A 1 118 ? 9.055 -3.525 -13.653 1.00 97.06 118 ARG A O 1
ATOM 951 N N . TRP A 1 119 ? 10.874 -2.340 -13.077 1.00 95.81 119 TRP A N 1
ATOM 952 C CA . TRP A 1 119 ? 10.833 -1.427 -14.200 1.00 95.81 119 TRP A CA 1
ATOM 953 C C . TRP A 1 119 ? 12.050 -1.599 -15.089 1.00 95.81 119 TRP A C 1
ATOM 955 O O . TRP A 1 119 ? 13.171 -1.698 -14.603 1.00 95.81 119 TRP A O 1
ATOM 965 N N . ASN A 1 120 ? 11.818 -1.627 -16.397 1.00 93.44 120 ASN A N 1
ATOM 966 C CA . ASN A 1 120 ? 12.869 -1.626 -17.400 1.00 93.44 120 ASN A CA 1
ATOM 967 C C . ASN A 1 120 ? 12.701 -0.371 -18.271 1.00 93.44 120 ASN A C 1
ATOM 969 O O . ASN A 1 120 ? 11.765 -0.337 -19.081 1.00 93.44 120 ASN A O 1
ATOM 973 N N . PRO A 1 121 ? 13.572 0.646 -18.134 1.00 91.12 121 PRO A N 1
ATOM 974 C CA . PRO A 1 121 ? 13.479 1.874 -18.923 1.00 91.12 121 PRO A CA 1
ATOM 975 C C . PRO A 1 121 ? 13.662 1.623 -20.420 1.00 91.12 121 PRO A C 1
ATOM 977 O O . PRO A 1 121 ? 12.956 2.215 -21.229 1.00 91.12 121 PRO A O 1
ATOM 980 N N . ILE A 1 122 ? 14.553 0.702 -20.800 1.00 89.19 122 ILE A N 1
ATOM 981 C CA . ILE A 1 122 ? 14.907 0.450 -22.203 1.00 89.19 122 ILE A CA 1
ATOM 982 C C . ILE A 1 122 ? 13.720 -0.122 -22.983 1.00 89.19 122 ILE A C 1
ATOM 984 O O . ILE A 1 122 ? 13.417 0.303 -24.096 1.00 89.19 122 ILE A O 1
ATOM 988 N N . LYS A 1 123 ? 13.024 -1.093 -22.389 1.00 90.56 123 LYS A N 1
ATOM 989 C CA . LYS A 1 123 ? 11.839 -1.731 -22.974 1.00 90.56 123 LYS A CA 1
ATOM 990 C C . LYS A 1 123 ? 10.544 -1.000 -22.623 1.00 90.56 123 LYS A C 1
ATOM 992 O O . LYS A 1 123 ? 9.493 -1.371 -23.148 1.00 90.56 123 LYS A O 1
ATOM 997 N N . GLN A 1 124 ? 10.601 -0.003 -21.735 1.00 90.62 124 GLN A N 1
ATOM 998 C CA . GLN A 1 124 ? 9.437 0.680 -21.165 1.00 90.62 124 GLN A CA 1
ATOM 999 C C . GLN A 1 124 ? 8.411 -0.325 -20.619 1.00 90.62 124 GLN A C 1
ATOM 1001 O O . GLN A 1 124 ? 7.219 -0.275 -20.930 1.00 90.62 124 GLN A O 1
ATOM 1006 N N . THR A 1 125 ? 8.886 -1.298 -19.840 1.00 93.38 125 THR A N 1
ATOM 1007 C CA . THR A 1 125 ? 8.027 -2.319 -19.225 1.00 93.38 125 THR A CA 1
ATOM 1008 C C . THR A 1 125 ? 7.976 -2.144 -17.725 1.00 93.38 125 THR A C 1
ATOM 1010 O O . THR A 1 125 ? 9.010 -1.948 -17.090 1.00 93.38 125 THR A O 1
ATOM 1013 N N . THR A 1 126 ? 6.782 -2.276 -17.157 1.00 95.56 126 THR A N 1
ATOM 1014 C CA . THR A 1 126 ? 6.578 -2.328 -15.706 1.00 95.56 126 THR A CA 1
ATOM 1015 C C . THR A 1 126 ? 5.882 -3.632 -15.343 1.00 95.56 126 THR A C 1
ATOM 1017 O O . THR A 1 126 ? 4.759 -3.875 -15.786 1.00 95.56 126 THR A O 1
ATOM 1020 N N . PHE A 1 127 ? 6.540 -4.461 -14.543 1.00 96.88 127 PHE A N 1
ATOM 1021 C CA . PHE A 1 127 ? 5.953 -5.639 -13.922 1.00 96.88 127 PHE A CA 1
ATOM 1022 C C . PHE A 1 127 ? 5.680 -5.335 -12.454 1.00 96.88 127 PHE A C 1
ATOM 1024 O O . PHE A 1 127 ? 6.563 -4.850 -11.755 1.00 96.88 127 PHE A O 1
ATOM 1031 N N . ILE A 1 128 ? 4.477 -5.632 -11.985 1.00 97.56 128 ILE A N 1
ATOM 1032 C CA . ILE A 1 128 ? 4.044 -5.378 -10.616 1.00 97.56 128 ILE A CA 1
ATOM 1033 C C . ILE A 1 128 ? 3.542 -6.686 -10.035 1.00 97.56 128 ILE A C 1
ATOM 1035 O O . ILE A 1 128 ? 2.688 -7.338 -10.629 1.00 97.56 128 ILE A O 1
ATOM 1039 N N . PHE A 1 129 ? 4.050 -7.060 -8.871 1.00 97.69 129 PHE A N 1
ATOM 1040 C CA . PHE A 1 129 ? 3.576 -8.212 -8.122 1.00 97.69 129 PHE A CA 1
ATOM 1041 C C . PHE A 1 129 ? 3.014 -7.758 -6.778 1.00 97.69 129 PHE A C 1
ATOM 1043 O O . PHE A 1 129 ? 3.669 -7.036 -6.032 1.00 97.69 129 PHE A O 1
ATOM 1050 N N . CYS A 1 130 ? 1.797 -8.189 -6.474 1.00 97.56 130 CYS A N 1
ATOM 1051 C CA . CYS A 1 130 ? 1.043 -7.764 -5.304 1.00 97.56 130 CYS A CA 1
ATOM 1052 C C . CYS A 1 130 ? 0.671 -8.976 -4.449 1.00 97.56 130 CYS A C 1
ATOM 1054 O O . CYS A 1 130 ? 0.096 -9.936 -4.965 1.00 97.56 130 CYS A O 1
ATOM 1056 N N . SER A 1 131 ? 0.922 -8.907 -3.144 1.00 96.31 131 SER A N 1
ATOM 1057 C CA . SER A 1 131 ? 0.584 -9.957 -2.177 1.00 96.31 131 SER A CA 1
ATOM 1058 C C . SER A 1 131 ? -0.291 -9.412 -1.052 1.00 96.31 131 SER A C 1
ATOM 1060 O O . SER A 1 131 ? -0.071 -8.296 -0.587 1.00 96.31 131 SER A O 1
ATOM 1062 N N . ASP A 1 132 ? -1.264 -10.217 -0.613 1.00 96.44 132 ASP A N 1
ATOM 1063 C CA . ASP A 1 132 ? -2.193 -9.924 0.491 1.00 96.44 132 ASP A CA 1
ATOM 1064 C C . ASP A 1 132 ? -3.167 -8.760 0.243 1.00 96.44 132 ASP A C 1
ATOM 1066 O O . ASP A 1 132 ? -3.687 -8.127 1.161 1.00 96.44 132 ASP A O 1
ATOM 1070 N N . PHE A 1 133 ? -3.439 -8.455 -1.028 1.00 96.62 133 PHE A N 1
ATOM 1071 C CA . PHE A 1 133 ? -4.283 -7.320 -1.395 1.00 96.62 133 PHE A CA 1
ATOM 1072 C C . PHE A 1 133 ? -5.767 -7.652 -1.261 1.00 96.62 133 PHE A C 1
ATOM 1074 O O . PHE A 1 133 ? -6.251 -8.619 -1.862 1.00 96.62 133 PHE A O 1
ATOM 1081 N N . LEU A 1 134 ? -6.505 -6.780 -0.569 1.00 95.56 134 LEU A N 1
ATOM 1082 C CA . LEU A 1 134 ? -7.967 -6.796 -0.532 1.00 95.56 134 LEU A CA 1
ATOM 1083 C C . LEU A 1 134 ? -8.563 -6.489 -1.910 1.00 95.56 134 LEU A C 1
ATOM 1085 O O . LEU A 1 134 ? -8.017 -5.686 -2.667 1.00 95.56 134 LEU A O 1
ATOM 1089 N N . GLN A 1 135 ? -9.728 -7.074 -2.205 1.00 94.69 135 GLN A N 1
ATOM 1090 C CA . GLN A 1 135 ? -10.385 -6.943 -3.512 1.00 94.69 135 GLN A CA 1
ATOM 1091 C C . GLN A 1 135 ? -10.592 -5.481 -3.935 1.00 94.69 135 GLN A C 1
ATOM 1093 O O . GLN A 1 135 ? -10.278 -5.123 -5.063 1.00 94.69 135 GLN A O 1
ATOM 1098 N N . CYS A 1 136 ? -11.034 -4.616 -3.020 1.00 94.25 136 CYS A N 1
ATOM 1099 C CA . CYS A 1 136 ? -11.239 -3.195 -3.313 1.00 94.25 136 CYS A CA 1
ATOM 1100 C C . CYS A 1 136 ? -9.956 -2.481 -3.774 1.00 94.25 136 CYS A C 1
ATOM 1102 O O . CYS A 1 136 ? -10.019 -1.655 -4.685 1.00 94.25 136 CYS A O 1
ATOM 1104 N N . LEU A 1 137 ? -8.800 -2.834 -3.203 1.00 95.44 137 LEU A N 1
ATOM 1105 C CA . LEU A 1 137 ? -7.508 -2.276 -3.594 1.00 95.44 137 LEU A CA 1
ATOM 1106 C C . LEU A 1 137 ? -7.041 -2.846 -4.941 1.00 95.44 137 LEU A C 1
ATOM 1108 O O . LEU A 1 137 ? -6.544 -2.096 -5.781 1.00 95.44 137 LEU A O 1
ATOM 1112 N N . ARG A 1 138 ? -7.275 -4.145 -5.198 1.00 95.94 138 ARG A N 1
ATOM 1113 C CA . ARG A 1 138 ? -7.051 -4.752 -6.528 1.00 95.94 138 ARG A CA 1
ATOM 1114 C C . ARG A 1 138 ? -7.852 -4.017 -7.599 1.00 95.94 138 ARG A C 1
ATOM 1116 O O . ARG A 1 138 ? -7.306 -3.644 -8.635 1.00 95.94 138 ARG A O 1
ATOM 1123 N N . ASP A 1 139 ? -9.131 -3.767 -7.333 1.00 95.06 139 ASP A N 1
ATOM 1124 C CA . ASP A 1 139 ? -10.021 -3.054 -8.247 1.00 95.06 139 ASP A CA 1
ATOM 1125 C C . ASP A 1 139 ? -9.561 -1.607 -8.463 1.00 95.06 139 ASP A C 1
ATOM 1127 O O . ASP A 1 139 ? -9.595 -1.117 -9.591 1.00 95.06 139 ASP A O 1
ATOM 1131 N N . GLY A 1 140 ? -9.092 -0.933 -7.407 1.00 94.75 140 GLY A N 1
ATOM 1132 C CA . GLY A 1 140 ? -8.494 0.403 -7.474 1.00 94.75 140 GLY A CA 1
ATOM 1133 C C . GLY A 1 140 ? -7.303 0.481 -8.421 1.00 94.75 140 GLY A C 1
ATOM 1134 O O . GLY A 1 140 ? -7.302 1.288 -9.353 1.00 94.75 140 GLY A O 1
ATOM 1135 N N . LEU A 1 141 ? -6.332 -0.416 -8.260 1.00 94.88 141 LEU A N 1
ATOM 1136 C CA . LEU A 1 141 ? -5.158 -0.472 -9.135 1.00 94.88 141 LEU A CA 1
ATOM 1137 C C . LEU A 1 141 ? -5.517 -0.865 -10.572 1.00 94.88 141 LEU A C 1
ATOM 1139 O O . LEU A 1 141 ? -5.027 -0.249 -11.520 1.00 94.88 141 LEU A O 1
ATOM 1143 N N . ASN A 1 142 ? -6.434 -1.819 -10.749 1.00 94.44 142 ASN A N 1
ATOM 1144 C CA . ASN A 1 142 ? -6.914 -2.218 -12.072 1.00 94.44 142 ASN A CA 1
ATOM 1145 C C . ASN A 1 142 ? -7.636 -1.086 -12.809 1.00 94.44 142 ASN A C 1
ATOM 1147 O O . ASN A 1 142 ? -7.553 -1.018 -14.032 1.00 94.44 142 ASN A O 1
ATOM 1151 N N . ARG A 1 143 ? -8.321 -0.174 -12.107 1.00 93.06 143 ARG A N 1
ATOM 1152 C CA . ARG A 1 143 ? -8.901 1.027 -12.736 1.00 93.06 143 ARG A CA 1
ATOM 1153 C C . ARG A 1 143 ? -7.828 2.006 -13.216 1.00 93.06 143 ARG A C 1
ATOM 1155 O O . ARG A 1 143 ? -8.028 2.672 -14.227 1.00 93.06 143 ARG A O 1
ATOM 1162 N N . ARG A 1 144 ? -6.695 2.090 -12.512 1.00 90.56 144 ARG A N 1
ATOM 1163 C CA . ARG A 1 144 ? -5.604 3.035 -12.810 1.00 90.56 144 ARG A CA 1
ATOM 1164 C C . ARG A 1 144 ? -4.675 2.562 -13.921 1.00 90.56 144 ARG A C 1
ATOM 1166 O O . ARG A 1 144 ? -4.016 3.396 -14.539 1.00 90.56 144 ARG A O 1
ATOM 1173 N N . ILE A 1 145 ? -4.652 1.264 -14.231 1.00 90.19 145 ILE A N 1
ATOM 1174 C CA . ILE A 1 145 ? -3.796 0.726 -15.299 1.00 90.19 145 ILE A CA 1
ATOM 1175 C C . ILE A 1 145 ? -4.034 1.421 -16.641 1.00 90.19 145 ILE A C 1
ATOM 1177 O O . ILE A 1 145 ? -3.078 1.720 -17.350 1.00 90.19 145 ILE A O 1
ATOM 1181 N N . SER A 1 146 ? -5.280 1.796 -16.947 1.00 84.56 146 SER A N 1
ATOM 1182 C CA . SER A 1 146 ? -5.633 2.514 -18.174 1.00 84.56 146 SER A CA 1
ATOM 1183 C C . SER A 1 146 ? -4.968 3.889 -18.274 1.00 84.56 146 SER A C 1
ATOM 1185 O O . SER A 1 146 ? -4.546 4.275 -19.360 1.00 84.56 146 SER A O 1
ATOM 1187 N N . SER A 1 147 ? -4.819 4.615 -17.163 1.00 83.69 147 SER A N 1
ATOM 1188 C CA . SER A 1 147 ? -4.302 5.993 -17.143 1.00 83.69 147 SER A CA 1
ATOM 1189 C C . SER A 1 147 ? -2.804 6.096 -16.860 1.00 83.69 147 SER A C 1
ATOM 1191 O O . SER A 1 147 ? -2.205 7.139 -17.104 1.00 83.69 147 SER A O 1
ATOM 1193 N N . VAL A 1 148 ? -2.190 5.037 -16.333 1.00 81.12 148 VAL A N 1
ATOM 1194 C CA . VAL A 1 148 ? -0.774 5.038 -15.965 1.00 81.12 148 VAL A CA 1
ATOM 1195 C C . VAL A 1 148 ? 0.073 4.502 -17.122 1.00 81.12 148 VAL A C 1
ATOM 1197 O O . VAL A 1 148 ? -0.199 3.436 -17.681 1.00 81.12 148 VAL A O 1
ATOM 1200 N N . GLY A 1 149 ? 1.085 5.275 -17.516 1.00 76.06 149 GLY A N 1
ATOM 1201 C CA . GLY A 1 149 ? 2.113 4.850 -18.466 1.00 76.06 149 GLY A CA 1
ATOM 1202 C C . GLY A 1 149 ? 3.314 4.219 -17.751 1.00 76.06 149 GLY A C 1
ATOM 1203 O O . GLY A 1 149 ? 3.513 4.474 -16.564 1.00 76.06 149 GLY A O 1
ATOM 1204 N N . PRO A 1 150 ? 4.155 3.447 -18.455 1.00 79.25 150 PRO A N 1
ATOM 1205 C CA . PRO A 1 150 ? 5.310 2.768 -17.867 1.00 79.25 150 PRO A CA 1
ATOM 1206 C C . PRO A 1 150 ? 6.523 3.695 -17.656 1.00 79.25 150 PRO A C 1
ATOM 1208 O O . PRO A 1 150 ? 7.636 3.202 -17.557 1.00 79.25 150 PRO A O 1
ATOM 1211 N N . SER A 1 151 ? 6.353 5.023 -17.649 1.00 81.75 151 SER A N 1
ATOM 1212 C CA . SER A 1 151 ? 7.483 5.966 -17.703 1.00 81.75 151 SER A CA 1
ATOM 1213 C C . SER A 1 151 ? 8.164 6.214 -16.357 1.00 81.75 151 SER A C 1
ATOM 1215 O O . SER A 1 151 ? 9.355 6.479 -16.342 1.00 81.75 151 SER A O 1
ATOM 1217 N N . ASP A 1 152 ? 7.417 6.170 -15.251 1.00 89.50 152 ASP A N 1
ATOM 1218 C CA . ASP A 1 152 ? 7.956 6.346 -13.895 1.00 89.50 152 ASP A CA 1
ATOM 1219 C C . ASP A 1 152 ? 7.400 5.226 -12.995 1.00 89.50 152 ASP A C 1
ATOM 1221 O O . ASP A 1 152 ? 6.174 5.146 -12.824 1.00 89.50 152 ASP A O 1
ATOM 1225 N N . PRO A 1 153 ? 8.251 4.350 -12.425 1.00 91.44 153 PRO A N 1
ATOM 1226 C CA . PRO A 1 153 ? 7.791 3.250 -11.584 1.00 91.44 153 PRO A CA 1
ATOM 1227 C C . PRO A 1 153 ? 7.165 3.699 -10.259 1.00 91.44 153 PRO A C 1
ATOM 1229 O O . PRO A 1 153 ? 6.277 3.016 -9.747 1.00 91.44 153 PRO A O 1
ATOM 1232 N N . PHE A 1 154 ? 7.546 4.855 -9.713 1.00 95.69 154 PHE A N 1
ATOM 1233 C CA . PHE A 1 154 ? 7.044 5.338 -8.423 1.00 95.69 154 PHE A CA 1
ATOM 1234 C C . PHE A 1 154 ? 5.600 5.829 -8.491 1.00 95.69 154 PHE A C 1
ATOM 1236 O O . PHE A 1 154 ? 4.914 5.896 -7.469 1.00 95.69 154 PHE A O 1
ATOM 1243 N N . THR A 1 155 ? 5.066 6.072 -9.690 1.00 95.44 155 THR A N 1
ATOM 1244 C CA . THR A 1 155 ? 3.640 6.381 -9.856 1.00 95.44 155 THR A CA 1
ATOM 1245 C C . THR A 1 155 ? 2.734 5.228 -9.392 1.00 95.44 155 THR A C 1
ATOM 1247 O O . THR A 1 155 ? 1.587 5.448 -8.984 1.00 95.44 155 THR A O 1
ATOM 1250 N N . TRP A 1 156 ? 3.244 3.992 -9.412 1.00 96.50 156 TRP A N 1
ATOM 1251 C CA . TRP A 1 156 ? 2.542 2.811 -8.915 1.00 96.50 156 TRP A CA 1
ATOM 1252 C C . TRP A 1 156 ? 2.586 2.712 -7.395 1.00 96.50 156 TRP A C 1
ATOM 1254 O O . TRP A 1 156 ? 1.545 2.428 -6.806 1.00 96.50 156 TRP A O 1
ATOM 1264 N N . HIS A 1 157 ? 3.706 3.072 -6.757 1.00 97.38 157 HIS A N 1
ATOM 1265 C CA . HIS A 1 157 ? 3.740 3.281 -5.304 1.00 97.38 157 HIS A CA 1
ATOM 1266 C C . HIS A 1 157 ? 2.766 4.386 -4.890 1.00 97.38 157 HIS A C 1
ATOM 1268 O O . HIS A 1 157 ? 1.951 4.175 -3.999 1.00 97.38 157 HIS A O 1
ATOM 1274 N N . ALA A 1 158 ? 2.747 5.523 -5.590 1.00 96.88 158 ALA A N 1
ATOM 1275 C CA . ALA A 1 158 ? 1.791 6.598 -5.315 1.00 96.88 158 ALA A CA 1
ATOM 1276 C C . ALA A 1 158 ? 0.332 6.130 -5.457 1.00 96.88 158 ALA A C 1
ATOM 1278 O O . ALA A 1 158 ? -0.526 6.481 -4.652 1.00 96.88 158 ALA A O 1
ATOM 1279 N N . SER A 1 159 ? 0.041 5.313 -6.472 1.00 96.56 159 SER A N 1
ATOM 1280 C CA . SER A 1 159 ? -1.295 4.741 -6.684 1.00 96.56 159 SER A CA 1
ATOM 1281 C C . SER A 1 159 ? -1.665 3.720 -5.609 1.00 96.56 159 SER A C 1
ATOM 1283 O O . SER A 1 159 ? -2.804 3.700 -5.159 1.00 96.56 159 SER A O 1
ATOM 1285 N N . PHE A 1 160 ? -0.710 2.902 -5.170 1.00 97.50 160 PHE A N 1
ATOM 1286 C CA . PHE A 1 160 ? -0.896 1.950 -4.081 1.00 97.50 160 PHE A CA 1
ATOM 1287 C C . PHE A 1 160 ? -1.188 2.657 -2.759 1.00 97.50 160 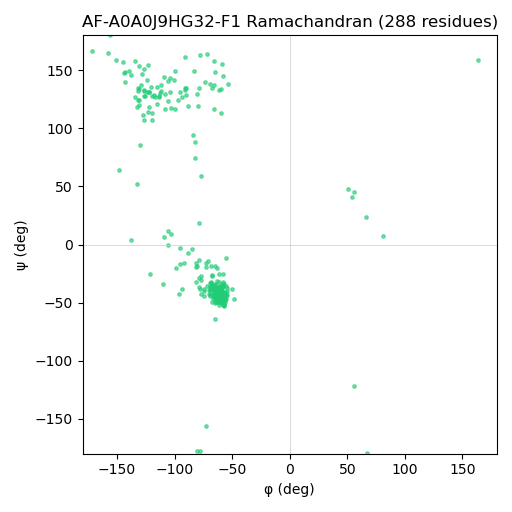PHE A C 1
ATOM 1289 O O . PHE A 1 160 ? -2.160 2.321 -2.084 1.00 97.50 160 PHE A O 1
ATOM 1296 N N . VAL A 1 161 ? -0.399 3.679 -2.425 1.00 98.00 161 VAL A N 1
ATOM 1297 C CA . VAL A 1 161 ? -0.560 4.459 -1.195 1.00 98.00 161 VAL A CA 1
ATOM 1298 C C . VAL A 1 161 ? -1.895 5.216 -1.184 1.00 98.00 161 VAL A C 1
ATOM 1300 O O . VAL A 1 161 ? -2.518 5.311 -0.128 1.00 98.00 161 VAL A O 1
ATOM 1303 N N . ASP A 1 162 ? -2.393 5.697 -2.330 1.00 96.88 162 ASP A N 1
ATOM 1304 C CA . ASP A 1 162 ? -3.730 6.309 -2.399 1.00 96.88 162 ASP A CA 1
ATOM 1305 C C . ASP A 1 162 ? -4.839 5.320 -2.003 1.00 96.88 162 ASP A C 1
ATOM 1307 O O . ASP A 1 162 ? -5.691 5.635 -1.170 1.00 96.88 162 ASP A O 1
ATOM 1311 N N . GLU A 1 163 ? -4.807 4.097 -2.544 1.00 97.19 163 GLU A N 1
ATOM 1312 C CA . GLU A 1 163 ? -5.788 3.062 -2.194 1.00 97.19 163 GLU A CA 1
ATOM 1313 C C . GLU A 1 163 ? -5.624 2.594 -0.734 1.00 97.19 163 GLU A C 1
ATOM 1315 O O . GLU A 1 163 ? -6.613 2.383 -0.029 1.00 97.19 163 GLU A O 1
ATOM 1320 N N . LEU A 1 164 ? -4.385 2.492 -0.237 1.00 97.38 164 LEU A N 1
ATOM 1321 C CA . LEU A 1 164 ? -4.103 2.173 1.167 1.00 97.38 164 LEU A CA 1
ATOM 1322 C C . LEU A 1 164 ? -4.634 3.238 2.123 1.00 97.38 164 LEU A C 1
ATOM 1324 O O . LEU A 1 164 ? -5.204 2.904 3.159 1.00 97.38 164 LEU A O 1
ATOM 1328 N N . ARG A 1 165 ? -4.481 4.522 1.789 1.00 97.38 165 ARG A N 1
ATOM 1329 C CA . ARG A 1 165 ? -4.989 5.637 2.599 1.00 97.38 165 ARG A CA 1
ATOM 1330 C C . ARG A 1 165 ? -6.494 5.508 2.829 1.00 97.38 165 ARG A C 1
ATOM 1332 O O . ARG A 1 165 ? -6.954 5.714 3.952 1.00 97.38 165 ARG A O 1
ATOM 1339 N N . LEU A 1 166 ? -7.252 5.134 1.796 1.00 97.00 166 LEU A N 1
ATOM 1340 C CA . LEU A 1 166 ? -8.695 4.896 1.907 1.00 97.00 166 LEU A CA 1
ATOM 1341 C C . LEU A 1 166 ? -9.008 3.728 2.854 1.00 97.00 166 LEU 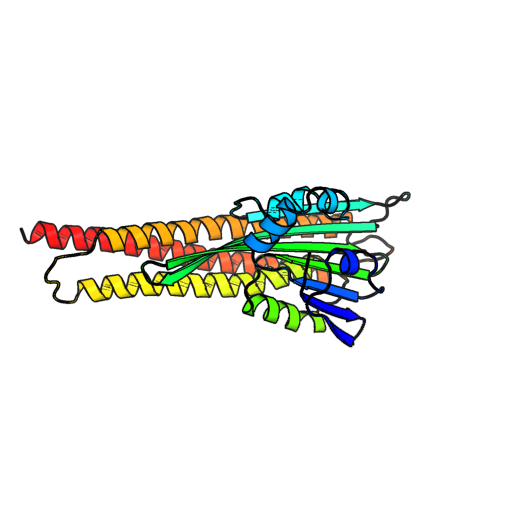A C 1
ATOM 1343 O O . LEU A 1 166 ? -9.946 3.812 3.649 1.00 97.00 166 LEU A O 1
ATOM 1347 N N . LEU A 1 167 ? -8.207 2.658 2.813 1.00 97.56 167 LEU A N 1
ATOM 1348 C CA . LEU A 1 167 ? -8.338 1.532 3.740 1.00 97.56 167 LEU A CA 1
ATOM 1349 C C . LEU A 1 167 ? -8.023 1.925 5.184 1.00 97.56 167 LEU A C 1
ATOM 1351 O O . LEU A 1 167 ? -8.796 1.582 6.077 1.00 97.56 167 LEU A O 1
ATOM 1355 N N . TYR A 1 168 ? -6.939 2.669 5.422 1.00 97.81 168 TYR A N 1
ATOM 1356 C CA . TYR A 1 168 ? -6.597 3.162 6.756 1.00 97.81 168 TYR A CA 1
ATOM 1357 C C . TYR A 1 168 ? -7.698 4.056 7.334 1.00 97.81 168 TYR A C 1
ATOM 1359 O O . TYR A 1 168 ? -8.063 3.879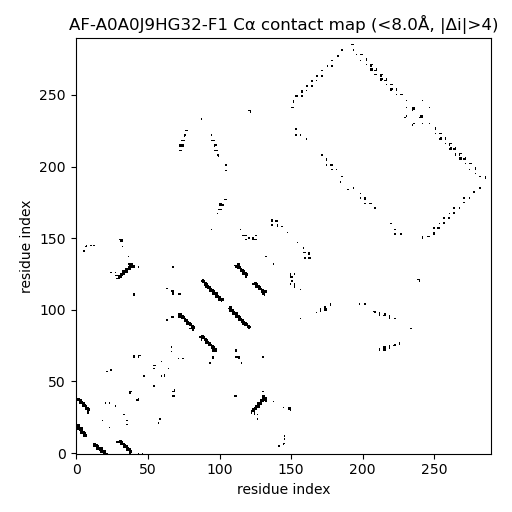 8.496 1.00 97.81 168 TYR A O 1
ATOM 1367 N N . ASP A 1 169 ? -8.266 4.971 6.540 1.00 97.44 169 ASP A N 1
ATOM 1368 C CA . ASP A 1 169 ? -9.377 5.815 6.998 1.00 97.44 169 ASP A CA 1
ATOM 1369 C C . ASP A 1 169 ? -10.609 4.966 7.345 1.00 97.44 169 ASP A C 1
ATOM 1371 O O . ASP A 1 169 ? -11.165 5.086 8.438 1.00 97.44 169 ASP A O 1
ATOM 1375 N N . ASN A 1 170 ? -10.986 4.031 6.469 1.00 97.00 170 ASN A N 1
ATOM 1376 C CA . ASN A 1 170 ? -12.097 3.113 6.718 1.00 97.00 170 ASN A CA 1
ATOM 1377 C C . ASN A 1 170 ? -11.885 2.268 7.990 1.00 97.00 170 ASN A C 1
ATOM 1379 O O . ASN A 1 170 ? -12.792 2.135 8.813 1.00 97.00 170 ASN A O 1
ATOM 1383 N N . PHE A 1 171 ? -10.689 1.712 8.191 1.00 96.19 171 PHE A N 1
ATOM 1384 C CA . PHE A 1 171 ? -10.379 0.907 9.375 1.00 96.19 171 PHE A CA 1
ATOM 1385 C C . PHE A 1 171 ? -10.347 1.749 10.652 1.00 96.19 171 PHE A C 1
ATOM 1387 O O . PHE A 1 171 ? -10.854 1.302 11.683 1.00 96.19 171 PHE A O 1
ATOM 1394 N N . PHE A 1 172 ? -9.862 2.991 10.579 1.00 96.25 172 PHE A N 1
ATOM 1395 C CA . PHE A 1 172 ? -9.990 3.954 11.670 1.00 96.25 172 PHE A CA 1
ATOM 1396 C C . PHE A 1 172 ? -11.460 4.169 12.065 1.00 96.25 172 PHE A C 1
ATOM 1398 O O . PHE A 1 172 ? -11.793 4.115 13.252 1.00 96.25 172 PHE A O 1
ATOM 1405 N N . TRP A 1 173 ? -12.367 4.354 11.099 1.00 96.56 173 TRP A N 1
ATOM 1406 C CA . TRP A 1 173 ? -13.796 4.511 11.396 1.00 96.56 173 TRP A CA 1
ATOM 1407 C C . TRP A 1 173 ? -14.393 3.283 12.085 1.00 96.56 173 TRP A C 1
ATOM 1409 O O . TRP A 1 173 ? -15.204 3.435 13.000 1.00 96.56 173 TRP A O 1
ATOM 1419 N N . LYS A 1 174 ? -13.953 2.072 11.723 1.00 96.06 174 LYS A N 1
ATOM 1420 C CA . LYS A 1 174 ? -14.364 0.842 12.419 1.00 96.06 174 LYS A CA 1
ATOM 1421 C C . LYS A 1 174 ? -13.918 0.839 13.883 1.00 96.06 174 LYS A C 1
ATOM 1423 O O . LYS A 1 174 ? -14.736 0.556 14.755 1.00 96.06 174 LYS A O 1
ATOM 1428 N N . PHE A 1 175 ? -12.680 1.241 14.178 1.00 95.06 175 PHE A N 1
ATOM 1429 C CA . PHE A 1 175 ? -12.222 1.407 15.563 1.00 95.06 175 PHE A CA 1
ATOM 1430 C C . PHE A 1 175 ? -13.020 2.467 16.321 1.00 95.06 175 PHE A C 1
ATOM 1432 O O . PHE A 1 175 ? -13.457 2.226 17.447 1.00 95.06 175 PHE A O 1
ATOM 1439 N N . ARG A 1 176 ? -13.263 3.626 15.702 1.00 95.31 176 ARG A N 1
ATOM 1440 C CA . ARG A 1 176 ? -14.071 4.689 16.309 1.00 95.31 176 ARG A CA 1
ATOM 1441 C C . ARG A 1 176 ? -15.475 4.205 16.657 1.00 95.31 176 ARG A C 1
ATOM 1443 O O . ARG A 1 176 ? -15.988 4.572 17.713 1.00 95.31 176 ARG A O 1
ATOM 1450 N N . ASN A 1 177 ? -16.094 3.408 15.790 1.00 95.19 177 ASN A N 1
ATOM 1451 C CA . ASN A 1 177 ? -17.425 2.865 16.043 1.00 95.19 177 ASN A CA 1
ATOM 1452 C C . ASN A 1 177 ? -17.424 1.926 17.255 1.00 95.19 177 ASN A C 1
ATOM 1454 O O . ASN A 1 177 ? -18.288 2.086 18.109 1.00 95.19 177 ASN A O 1
ATOM 1458 N N . LEU A 1 178 ? -16.409 1.065 17.413 1.00 92.88 178 LEU A N 1
ATOM 1459 C CA . LEU A 1 178 ? -16.276 0.229 18.616 1.00 92.88 178 LEU A CA 1
ATOM 1460 C C . LEU A 1 178 ? -16.199 1.058 19.905 1.00 92.88 178 LEU A C 1
ATOM 1462 O O . LEU A 1 178 ? -16.863 0.731 20.887 1.00 92.88 178 LEU A O 1
ATOM 1466 N N . VAL A 1 179 ? -15.415 2.142 19.901 1.00 92.00 179 VAL A N 1
ATOM 1467 C CA . VAL A 1 179 ? -15.332 3.059 21.051 1.00 92.00 179 VAL A CA 1
ATOM 1468 C C . VAL A 1 179 ? -16.682 3.716 21.312 1.00 92.00 179 VAL A C 1
ATOM 1470 O O . VAL A 1 179 ? -17.156 3.718 22.442 1.00 92.00 179 VAL A O 1
ATOM 1473 N N . ARG A 1 180 ? -17.335 4.225 20.262 1.00 92.00 180 ARG A N 1
ATOM 1474 C CA . ARG A 1 180 ? -18.647 4.870 20.374 1.00 92.00 180 ARG A CA 1
ATOM 1475 C C . ARG A 1 180 ? -19.710 3.925 20.930 1.00 92.00 180 ARG A C 1
ATOM 1477 O O . ARG A 1 180 ? -20.565 4.360 21.696 1.00 92.00 180 ARG A O 1
ATOM 1484 N N . ASP A 1 181 ? -19.694 2.662 20.529 1.00 90.50 181 ASP A N 1
ATOM 1485 C CA . ASP A 1 181 ? -20.660 1.681 21.015 1.00 90.50 181 ASP A CA 1
ATOM 1486 C C . ASP A 1 181 ? -20.407 1.351 22.490 1.00 90.50 181 ASP A C 1
ATOM 1488 O O . ASP A 1 181 ? -21.352 1.329 23.276 1.00 90.50 181 ASP A O 1
ATOM 1492 N N . ALA A 1 182 ? -19.142 1.245 22.908 1.00 87.75 182 ALA A N 1
ATOM 1493 C CA . ALA A 1 182 ? -18.797 1.096 24.320 1.00 87.75 182 ALA A CA 1
ATOM 1494 C C . ALA A 1 182 ? -19.224 2.310 25.177 1.00 87.75 182 ALA A C 1
ATOM 1496 O O . ALA A 1 182 ? -19.704 2.144 26.297 1.00 87.75 182 ALA A O 1
ATOM 1497 N N . GLU A 1 183 ? -19.109 3.532 24.646 1.00 88.25 183 GLU A N 1
ATOM 1498 C CA . GLU A 1 183 ? -19.578 4.759 25.310 1.00 88.25 183 GLU A CA 1
ATOM 1499 C C . GLU A 1 183 ? -21.101 4.818 25.453 1.00 88.25 183 GLU A C 1
ATOM 1501 O O . GLU A 1 183 ? -21.610 5.302 26.463 1.00 88.25 183 GLU A O 1
ATOM 1506 N N . LYS A 1 184 ? -21.843 4.347 24.443 1.00 88.62 184 LYS A N 1
ATOM 1507 C CA . LYS A 1 184 ? -23.308 4.270 24.513 1.00 88.62 184 LYS A CA 1
ATOM 1508 C C . LYS A 1 184 ? -23.746 3.260 25.560 1.00 88.62 184 LYS A C 1
ATOM 1510 O O . LYS A 1 184 ? -24.587 3.589 26.385 1.00 88.62 184 LYS A O 1
ATOM 1515 N N . GLU A 1 185 ? -23.147 2.071 25.555 1.00 84.94 185 GLU A N 1
ATOM 1516 C CA . GLU A 1 185 ? -23.480 1.012 26.510 1.00 84.94 185 GLU A CA 1
ATOM 1517 C C . GLU A 1 185 ? -23.291 1.455 27.960 1.00 84.94 185 GLU A C 1
ATOM 1519 O O . GLU A 1 185 ? -24.068 1.051 28.817 1.00 84.94 185 GLU A O 1
ATOM 1524 N N . ARG A 1 186 ? -22.299 2.306 28.251 1.00 81.44 186 ARG A N 1
ATOM 1525 C CA . ARG A 1 186 ? -22.105 2.895 29.585 1.00 81.44 186 ARG A CA 1
ATOM 1526 C C . ARG A 1 186 ? -23.323 3.693 30.070 1.00 81.44 186 ARG A C 1
ATOM 1528 O O . ARG A 1 186 ? -23.577 3.724 31.267 1.00 81.44 186 ARG A O 1
ATOM 1535 N N . ASN A 1 187 ? -24.028 4.381 29.170 1.00 80.38 187 ASN A N 1
ATOM 1536 C CA . ASN A 1 187 ? -25.192 5.197 29.532 1.00 80.38 187 ASN A CA 1
ATOM 1537 C C . ASN A 1 187 ? -26.460 4.358 29.749 1.00 80.38 187 ASN A C 1
ATOM 1539 O O . ASN A 1 187 ? -27.441 4.878 30.273 1.00 80.38 187 ASN A O 1
ATOM 1543 N N . GLU A 1 188 ? -26.448 3.089 29.340 1.00 82.44 188 GLU A N 1
ATOM 1544 C CA . GLU A 1 188 ? -27.562 2.172 29.548 1.00 82.44 188 GLU A CA 1
ATOM 1545 C C . GLU A 1 188 ? -27.502 1.552 30.956 1.00 82.44 188 GLU A C 1
ATOM 1547 O O . GLU A 1 188 ? -26.411 1.343 31.495 1.00 82.44 188 GLU A O 1
ATOM 1552 N N . PRO A 1 189 ? -28.646 1.210 31.574 1.00 74.31 189 PRO A N 1
ATOM 1553 C CA . PRO A 1 189 ? -28.664 0.484 32.839 1.00 74.31 189 PRO A CA 1
ATOM 1554 C C . PRO A 1 189 ? -27.966 -0.878 32.695 1.00 74.31 189 PRO A C 1
ATOM 1556 O O . PRO A 1 189 ? -28.454 -1.769 32.001 1.00 74.31 189 PRO A O 1
ATOM 1559 N N . GLN A 1 190 ? -26.825 -1.062 33.363 1.00 69.44 190 GLN A N 1
ATOM 1560 C CA . GLN A 1 190 ? -26.066 -2.314 33.305 1.00 69.44 190 GLN A CA 1
ATOM 1561 C C . GLN A 1 190 ? -26.262 -3.148 34.572 1.00 69.44 190 GLN A C 1
ATOM 1563 O O . GLN A 1 190 ? -25.843 -2.753 35.656 1.00 69.44 190 GLN A O 1
ATOM 1568 N N . ALA A 1 191 ? -26.834 -4.348 34.426 1.00 65.94 191 ALA A N 1
ATOM 1569 C CA . ALA A 1 191 ? -27.055 -5.277 35.540 1.00 65.94 191 ALA A CA 1
ATOM 1570 C C . ALA A 1 191 ? -25.753 -5.840 36.146 1.00 65.94 191 ALA A C 1
ATOM 1572 O O . ALA A 1 191 ? -25.727 -6.222 37.311 1.00 65.94 191 ALA A O 1
ATOM 1573 N N . THR A 1 192 ? -24.674 -5.907 35.360 1.00 74.62 192 THR A N 1
ATOM 1574 C CA . THR A 1 192 ? -23.400 -6.548 35.741 1.00 74.62 192 THR A CA 1
ATOM 1575 C C . THR A 1 192 ? -22.260 -5.557 35.979 1.00 74.62 192 THR A C 1
ATOM 1577 O O . THR A 1 192 ? -21.116 -5.976 36.146 1.00 74.62 192 THR A O 1
ATOM 1580 N N . GLY A 1 193 ? -22.547 -4.251 35.961 1.00 73.62 193 GLY A N 1
ATOM 1581 C CA . GLY A 1 193 ? -21.521 -3.211 35.956 1.00 73.62 193 GLY A CA 1
ATOM 1582 C C . GLY A 1 193 ? -20.691 -3.170 34.657 1.00 73.62 193 GLY A C 1
ATOM 1583 O O . GLY A 1 193 ? -20.926 -3.955 33.732 1.00 73.62 193 GLY A O 1
ATOM 1584 N N . PRO A 1 194 ? -19.717 -2.247 34.575 1.00 80.94 194 PRO A N 1
ATOM 1585 C CA . PRO A 1 194 ? -18.975 -1.962 33.351 1.00 80.94 194 PRO A CA 1
ATOM 1586 C C . PRO A 1 194 ? -18.035 -3.084 32.895 1.00 80.94 194 PRO A C 1
ATOM 1588 O O . PRO A 1 194 ? -17.251 -3.641 33.663 1.00 80.94 194 PRO A O 1
ATOM 1591 N N . ASN A 1 195 ? -18.024 -3.343 31.585 1.00 85.75 195 ASN A N 1
ATOM 1592 C CA . ASN A 1 195 ? -17.150 -4.336 30.956 1.00 85.75 195 ASN A CA 1
ATOM 1593 C C . ASN A 1 195 ? -15.731 -3.784 30.692 1.00 85.75 195 ASN A C 1
ATOM 1595 O O . ASN A 1 195 ? -15.351 -3.496 29.553 1.00 85.75 195 ASN A O 1
ATOM 1599 N N . PHE A 1 196 ? -14.928 -3.645 31.753 1.00 86.94 196 PHE A N 1
ATOM 1600 C CA . PHE A 1 196 ? -13.531 -3.197 31.654 1.00 86.94 196 PHE A CA 1
ATOM 1601 C C . PHE A 1 196 ? -12.656 -4.038 30.709 1.00 86.94 196 PHE A C 1
ATOM 1603 O O . PHE A 1 196 ? -11.885 -3.432 29.959 1.00 86.94 196 PHE A O 1
ATOM 1610 N N . PRO A 1 197 ? -12.745 -5.388 30.682 1.00 89.50 197 PRO A N 1
ATOM 1611 C CA . PRO A 1 197 ? -11.963 -6.190 29.743 1.00 89.50 197 PRO A CA 1
ATOM 1612 C C . PRO A 1 197 ? -12.177 -5.777 28.287 1.00 89.50 197 PRO A C 1
ATOM 1614 O O . PRO A 1 197 ? -11.202 -5.615 27.557 1.00 89.50 197 PRO A O 1
ATOM 1617 N N . ARG A 1 198 ? -13.429 -5.522 27.880 1.00 89.31 198 ARG A N 1
ATOM 1618 C CA . ARG A 1 198 ? -13.736 -5.044 26.526 1.00 89.31 198 ARG A CA 1
ATOM 1619 C C . ARG A 1 198 ? -13.138 -3.665 26.251 1.00 89.31 198 ARG A C 1
ATOM 1621 O O . ARG A 1 198 ? -12.547 -3.472 25.195 1.00 89.31 198 ARG A O 1
ATOM 1628 N N . LEU A 1 199 ? -13.247 -2.717 27.186 1.00 90.56 199 LEU A N 1
ATOM 1629 C CA . LEU A 1 199 ? -12.669 -1.377 27.009 1.00 90.56 199 LEU A CA 1
ATOM 1630 C C . LEU A 1 199 ? -11.144 -1.428 26.836 1.00 90.56 199 LEU A C 1
ATOM 1632 O O . LEU A 1 199 ? -10.595 -0.773 25.949 1.00 90.56 199 LEU A O 1
ATOM 1636 N N . HIS A 1 200 ? -10.460 -2.234 27.652 1.00 91.75 200 HIS A N 1
ATOM 1637 C CA . HIS A 1 200 ? -9.014 -2.428 27.546 1.00 91.75 200 HIS A CA 1
ATOM 1638 C C . HIS A 1 200 ? -8.606 -3.148 26.258 1.00 91.75 200 HIS A C 1
ATOM 1640 O O . HIS A 1 200 ? -7.557 -2.832 25.695 1.00 91.75 200 HIS A O 1
ATOM 1646 N N . ASP A 1 201 ? -9.423 -4.086 25.776 1.00 91.75 201 ASP A N 1
ATOM 1647 C CA . ASP A 1 201 ? -9.180 -4.765 24.506 1.00 91.75 201 ASP A CA 1
ATOM 1648 C C . ASP A 1 201 ? -9.273 -3.795 23.325 1.00 91.75 201 ASP A C 1
ATOM 1650 O O . ASP A 1 201 ? -8.314 -3.654 22.563 1.00 91.75 201 ASP A O 1
ATOM 1654 N N . ILE A 1 202 ? -10.354 -3.008 23.252 1.00 92.69 202 ILE A N 1
ATOM 1655 C CA . ILE A 1 202 ? -10.494 -1.947 22.245 1.00 92.69 202 ILE A CA 1
ATOM 1656 C C . ILE A 1 202 ? -9.298 -0.988 22.326 1.00 92.69 202 ILE A C 1
ATOM 1658 O O . ILE A 1 202 ? -8.706 -0.671 21.296 1.00 92.69 202 ILE A O 1
ATOM 1662 N N . ALA A 1 203 ? -8.877 -0.583 23.531 1.00 93.12 203 ALA A N 1
ATOM 1663 C CA . ALA A 1 203 ? -7.748 0.330 23.716 1.00 93.12 203 ALA A CA 1
ATOM 1664 C C . ALA A 1 203 ? -6.442 -0.232 23.161 1.00 93.12 203 ALA A C 1
ATOM 1666 O O . ALA A 1 203 ? -5.761 0.452 22.398 1.00 93.12 203 ALA A O 1
ATOM 1667 N N . ARG A 1 204 ? -6.128 -1.496 23.464 1.00 93.38 204 ARG A N 1
ATOM 1668 C CA . ARG A 1 204 ? -4.977 -2.196 22.883 1.00 93.38 204 ARG A CA 1
ATOM 1669 C C . ARG A 1 204 ? -5.027 -2.162 21.356 1.00 93.38 204 ARG A C 1
ATOM 1671 O O . ARG A 1 204 ? -4.003 -2.007 20.697 1.00 93.38 204 ARG A O 1
ATOM 1678 N N . HIS A 1 205 ? -6.204 -2.322 20.766 1.00 94.00 205 HIS A N 1
ATOM 1679 C CA . HIS A 1 205 ? -6.350 -2.357 19.316 1.00 94.00 205 HIS A CA 1
ATOM 1680 C C . HIS A 1 205 ? -6.292 -0.981 18.641 1.00 94.00 205 HIS A C 1
ATOM 1682 O O . HIS A 1 205 ? -5.746 -0.898 17.542 1.00 94.00 205 HIS A O 1
ATOM 1688 N N . VAL A 1 206 ? -6.731 0.088 19.310 1.00 94.50 206 VAL A N 1
ATOM 1689 C CA . VAL A 1 206 ? -6.519 1.472 18.847 1.00 94.50 206 VAL A CA 1
ATOM 1690 C C . VAL A 1 206 ? -5.039 1.872 18.940 1.00 94.50 206 VAL A C 1
ATOM 1692 O O . VAL A 1 206 ? -4.534 2.538 18.039 1.00 94.50 206 VAL A O 1
ATOM 1695 N N . ILE A 1 207 ? -4.301 1.428 19.966 1.00 95.31 207 ILE A N 1
ATOM 1696 C CA . ILE A 1 207 ? -2.842 1.657 20.037 1.00 95.31 207 ILE A CA 1
ATOM 1697 C C . ILE A 1 207 ? -2.152 1.057 18.808 1.00 95.31 207 ILE A C 1
ATOM 1699 O O . ILE A 1 207 ? -1.418 1.758 18.117 1.00 95.31 207 ILE A O 1
ATOM 1703 N N . HIS A 1 208 ? -2.471 -0.197 18.470 1.00 94.69 208 HIS A N 1
ATOM 1704 C CA . HIS A 1 208 ? -1.918 -0.836 17.275 1.00 94.69 208 HIS A CA 1
ATOM 1705 C C . HIS A 1 208 ? -2.212 -0.049 15.989 1.00 94.69 208 HIS A C 1
ATOM 1707 O O . HIS A 1 208 ? -1.381 -0.052 15.087 1.00 94.69 208 HIS A O 1
ATOM 1713 N N . SER A 1 209 ? -3.371 0.621 15.872 1.00 95.06 209 SER A N 1
ATOM 1714 C CA . SER A 1 209 ? -3.654 1.440 14.685 1.00 95.06 209 SER A CA 1
ATOM 1715 C C . SER A 1 209 ? -2.755 2.675 14.599 1.00 95.06 209 SER A C 1
ATOM 1717 O O . SER A 1 209 ? -2.401 3.081 13.499 1.00 95.06 209 SER A O 1
ATOM 1719 N N . VAL A 1 210 ? -2.357 3.255 15.738 1.00 97.12 210 VAL A N 1
ATOM 1720 C CA . VAL A 1 210 ? -1.367 4.345 15.772 1.00 97.12 210 VAL A CA 1
ATOM 1721 C C . VAL A 1 210 ? 0.006 3.820 15.349 1.00 97.12 210 VAL A C 1
ATOM 1723 O O . VAL A 1 210 ? 0.612 4.384 14.447 1.00 97.12 210 VAL A O 1
ATOM 1726 N N . GLU A 1 211 ? 0.458 2.706 15.929 1.00 97.06 211 GLU A N 1
ATOM 1727 C CA . GLU A 1 211 ? 1.773 2.110 15.639 1.00 97.06 211 GLU A CA 1
ATOM 1728 C C . GLU A 1 211 ? 1.956 1.763 14.155 1.00 97.06 211 GLU A C 1
ATOM 1730 O O . GLU A 1 211 ? 2.988 2.075 13.565 1.00 97.06 211 GLU A O 1
ATOM 1735 N N . ILE A 1 212 ? 0.953 1.147 13.521 1.00 97.31 212 ILE A N 1
ATOM 1736 C CA . ILE A 1 212 ? 1.042 0.824 12.089 1.00 97.31 212 ILE A CA 1
ATOM 1737 C C . ILE A 1 212 ? 0.993 2.069 11.202 1.00 97.31 212 ILE A C 1
ATOM 1739 O O . ILE A 1 212 ? 1.629 2.077 10.152 1.00 97.31 212 ILE A O 1
ATOM 1743 N N . LEU A 1 213 ? 0.260 3.116 11.598 1.00 98.19 213 LEU A N 1
ATOM 1744 C CA . LEU A 1 213 ? 0.218 4.369 10.843 1.00 98.19 213 LEU A CA 1
ATOM 1745 C C . LEU A 1 213 ? 1.559 5.097 10.911 1.00 98.19 213 LEU A C 1
ATOM 1747 O O . LEU A 1 213 ? 1.969 5.666 9.905 1.00 98.19 213 LEU A O 1
ATOM 1751 N N . ASP A 1 214 ? 2.255 5.038 12.048 1.00 98.19 214 ASP A N 1
ATOM 1752 C CA . ASP A 1 214 ? 3.613 5.573 12.191 1.00 98.19 214 ASP A CA 1
ATOM 1753 C C . ASP A 1 214 ? 4.549 4.936 11.175 1.00 98.19 214 ASP A C 1
ATOM 1755 O O . ASP A 1 214 ? 5.161 5.636 10.373 1.00 98.19 214 ASP A O 1
ATOM 1759 N N . VAL A 1 215 ? 4.585 3.605 11.141 1.00 98.38 215 VAL A N 1
ATOM 1760 C CA . VAL A 1 215 ? 5.446 2.875 10.206 1.00 98.38 215 VAL A CA 1
ATOM 1761 C C . VAL A 1 215 ? 5.010 3.081 8.752 1.00 98.38 215 VAL A C 1
ATOM 1763 O O . VAL A 1 215 ? 5.859 3.173 7.866 1.00 98.38 215 VAL A O 1
ATOM 1766 N N . ALA A 1 216 ? 3.708 3.208 8.481 1.00 98.56 216 ALA A N 1
ATOM 1767 C CA . ALA A 1 216 ? 3.216 3.524 7.143 1.00 98.56 216 ALA A CA 1
ATOM 1768 C C . ALA A 1 216 ? 3.701 4.902 6.664 1.00 98.56 216 ALA A C 1
ATOM 1770 O O . ALA A 1 216 ? 4.107 5.027 5.512 1.00 98.56 216 ALA A O 1
ATOM 1771 N N . ILE A 1 217 ? 3.701 5.918 7.534 1.00 98.69 217 ILE A N 1
ATOM 1772 C CA . ILE A 1 217 ? 4.224 7.256 7.216 1.00 98.69 217 ILE A CA 1
ATOM 1773 C C . ILE A 1 217 ? 5.720 7.180 6.901 1.00 98.69 217 ILE A C 1
ATOM 1775 O O . ILE A 1 217 ? 6.126 7.659 5.847 1.00 98.69 217 ILE A O 1
ATOM 1779 N N . GLU A 1 218 ? 6.510 6.519 7.752 1.00 98.50 218 GLU A N 1
ATOM 1780 C CA . GLU A 1 218 ? 7.954 6.335 7.527 1.00 98.50 218 GLU A CA 1
ATOM 1781 C C . GLU A 1 218 ? 8.240 5.564 6.228 1.00 98.50 218 GLU A C 1
ATOM 1783 O O . GLU A 1 218 ? 9.166 5.890 5.488 1.00 98.50 218 GLU A O 1
ATOM 1788 N N . THR A 1 219 ? 7.406 4.576 5.894 1.00 98.69 219 THR A N 1
ATOM 1789 C CA . THR A 1 219 ? 7.516 3.837 4.627 1.00 98.69 219 THR A CA 1
ATOM 1790 C C . THR A 1 219 ? 7.251 4.754 3.430 1.00 98.69 219 THR A C 1
ATOM 1792 O O . THR A 1 219 ? 7.999 4.721 2.459 1.00 98.69 219 THR A O 1
ATOM 1795 N N . VAL A 1 220 ? 6.226 5.617 3.481 1.00 98.69 220 VAL A N 1
ATOM 1796 C CA . VAL A 1 220 ? 5.973 6.592 2.401 1.00 98.69 220 VAL A CA 1
ATOM 1797 C C . VAL A 1 220 ? 7.099 7.621 2.301 1.00 98.69 220 VAL A C 1
ATOM 1799 O O . VAL A 1 220 ? 7.496 7.968 1.191 1.00 98.69 220 VAL A O 1
ATOM 1802 N N . ASP A 1 221 ? 7.636 8.087 3.428 1.00 98.50 221 ASP A N 1
ATOM 1803 C CA . ASP A 1 221 ? 8.760 9.025 3.450 1.00 98.50 221 ASP A CA 1
ATOM 1804 C C . ASP A 1 221 ? 10.042 8.379 2.880 1.00 98.50 221 ASP A C 1
ATOM 1806 O O . ASP A 1 221 ? 10.780 9.028 2.139 1.00 98.50 221 ASP A O 1
ATOM 1810 N N . SER A 1 222 ? 10.268 7.082 3.117 1.00 98.38 222 SER A N 1
ATOM 1811 C CA . SER A 1 222 ? 11.348 6.321 2.472 1.00 98.38 222 SER A CA 1
ATOM 1812 C C . SER A 1 222 ? 11.141 6.179 0.959 1.00 98.38 222 SER A C 1
ATOM 1814 O O . SER A 1 222 ? 12.099 6.348 0.207 1.00 98.38 222 SER A O 1
ATOM 1816 N N . ILE A 1 223 ? 9.911 5.932 0.493 1.00 98.56 223 ILE A N 1
ATOM 1817 C CA . ILE A 1 223 ? 9.590 5.900 -0.946 1.00 98.56 223 ILE A CA 1
ATOM 1818 C C . ILE A 1 223 ? 9.823 7.276 -1.588 1.00 98.56 223 ILE A C 1
ATOM 1820 O O . ILE A 1 223 ? 10.352 7.343 -2.694 1.00 98.56 223 ILE A O 1
ATOM 1824 N N . LEU A 1 224 ? 9.437 8.363 -0.910 1.00 97.94 224 LEU A N 1
ATOM 1825 C CA . LEU A 1 224 ? 9.696 9.738 -1.353 1.00 97.94 224 LEU A CA 1
ATOM 1826 C C . LEU A 1 224 ? 11.193 10.003 -1.500 1.00 97.94 224 LEU A C 1
ATOM 1828 O O . L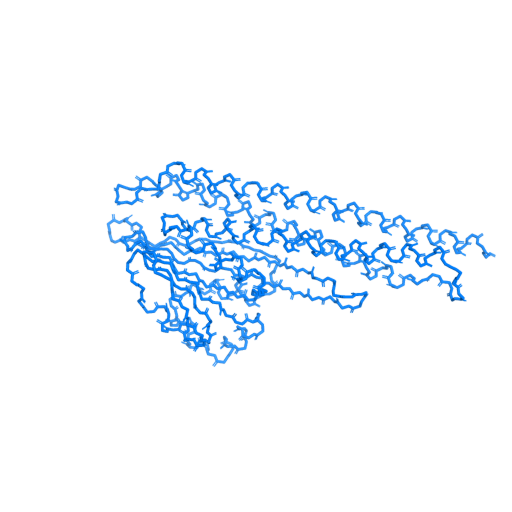EU A 1 224 ? 11.629 10.468 -2.546 1.00 97.94 224 LEU A O 1
ATOM 1832 N N . HIS A 1 225 ? 11.970 9.664 -0.472 1.00 97.56 225 HIS A N 1
ATOM 1833 C CA . HIS A 1 225 ? 13.418 9.833 -0.496 1.00 97.56 225 HIS A CA 1
ATOM 1834 C C . HIS A 1 225 ? 14.063 9.065 -1.655 1.00 97.56 225 HIS A C 1
ATOM 1836 O O . HIS A 1 225 ? 14.902 9.605 -2.373 1.00 97.56 225 HIS A O 1
ATOM 1842 N N . GLU A 1 226 ? 13.639 7.820 -1.866 1.00 97.62 226 GLU A N 1
ATOM 1843 C CA . GLU A 1 226 ? 14.150 6.990 -2.951 1.00 97.62 226 GLU A CA 1
ATOM 1844 C C . GLU A 1 226 ? 13.751 7.530 -4.334 1.00 97.62 226 GLU A C 1
ATOM 1846 O O . GLU A 1 226 ? 14.554 7.503 -5.263 1.00 97.62 226 GLU A O 1
ATOM 1851 N N . HIS A 1 227 ? 12.539 8.076 -4.475 1.00 96.69 227 HIS A N 1
ATOM 1852 C CA . HIS A 1 227 ? 12.111 8.741 -5.707 1.00 96.69 227 HIS A CA 1
ATOM 1853 C C . HIS A 1 227 ? 12.965 9.978 -6.008 1.00 96.69 227 HIS A C 1
ATOM 1855 O O . HIS A 1 227 ? 13.410 10.141 -7.142 1.00 96.69 227 HIS A O 1
ATOM 1861 N N . ASP A 1 228 ? 13.272 10.802 -5.004 1.00 94.94 228 ASP A N 1
ATOM 1862 C CA . ASP A 1 228 ? 14.140 11.975 -5.171 1.00 94.94 228 ASP A CA 1
ATOM 1863 C C . ASP A 1 228 ? 15.562 11.574 -5.607 1.00 94.94 228 ASP A C 1
ATOM 1865 O O . ASP A 1 228 ? 16.137 12.195 -6.510 1.00 94.94 228 ASP A O 1
ATOM 1869 N N . LEU A 1 229 ? 16.123 10.511 -5.012 1.00 94.06 229 LEU A N 1
ATOM 1870 C CA . LEU A 1 229 ? 17.418 9.947 -5.413 1.00 94.06 229 LEU A CA 1
ATOM 1871 C C . LEU A 1 229 ? 17.380 9.425 -6.852 1.00 94.06 229 LEU A C 1
ATOM 1873 O O . LEU A 1 229 ? 18.272 9.735 -7.644 1.00 94.06 229 LEU A O 1
ATOM 1877 N N . PHE A 1 230 ? 16.336 8.674 -7.201 1.00 93.88 230 PHE A N 1
ATOM 1878 C CA . PHE A 1 230 ? 16.139 8.142 -8.543 1.00 93.88 230 PHE A CA 1
ATOM 1879 C C . PHE A 1 230 ? 16.081 9.258 -9.590 1.00 93.88 230 PHE A C 1
ATOM 1881 O O . PHE A 1 230 ? 16.806 9.216 -10.584 1.00 93.88 230 PHE A O 1
ATOM 1888 N N . ILE A 1 231 ? 15.262 10.288 -9.367 1.00 92.25 231 ILE A N 1
ATOM 1889 C CA . ILE A 1 231 ? 15.119 11.398 -10.314 1.00 92.25 231 ILE A CA 1
ATOM 1890 C C . ILE A 1 231 ? 16.424 12.192 -10.444 1.00 92.25 231 ILE A C 1
ATOM 1892 O O . ILE A 1 231 ? 16.813 12.534 -11.562 1.00 92.25 231 ILE A O 1
ATOM 1896 N N . SER A 1 232 ? 17.132 12.423 -9.335 1.00 90.44 232 SER A N 1
ATOM 1897 C CA . SER A 1 232 ? 18.393 13.177 -9.328 1.00 90.44 232 SER A CA 1
ATOM 1898 C C . SER A 1 232 ? 19.538 12.442 -10.031 1.00 90.44 232 SER A C 1
ATOM 1900 O O . SER A 1 232 ? 20.340 13.077 -10.714 1.00 90.44 232 SER A O 1
ATOM 1902 N N . ASN A 1 233 ? 19.619 11.117 -9.874 1.00 86.94 233 ASN A N 1
ATOM 1903 C CA . ASN A 1 233 ? 20.739 10.316 -10.376 1.00 86.94 233 ASN A CA 1
ATOM 1904 C C . ASN A 1 233 ? 20.476 9.723 -11.768 1.00 86.94 233 ASN A C 1
ATOM 1906 O O . ASN A 1 233 ? 21.380 9.670 -12.597 1.00 86.94 233 ASN A O 1
ATOM 1910 N N . GLU A 1 234 ? 19.243 9.283 -12.030 1.00 84.12 234 GLU A N 1
ATOM 1911 C CA . GLU A 1 234 ? 18.884 8.472 -13.203 1.00 84.12 234 GLU A CA 1
ATOM 1912 C C . GLU A 1 234 ? 17.813 9.139 -14.085 1.00 84.12 234 GLU A C 1
ATOM 1914 O O . GLU A 1 234 ? 17.752 8.893 -15.295 1.00 84.12 234 GLU A O 1
ATOM 1919 N N . GLY A 1 235 ? 16.976 10.014 -13.510 1.00 67.62 235 GLY A N 1
ATOM 1920 C CA . GLY A 1 235 ? 15.820 10.625 -14.182 1.00 67.62 235 GLY A CA 1
ATOM 1921 C C . GLY A 1 235 ? 16.162 11.508 -15.388 1.00 67.62 235 GLY A C 1
ATOM 1922 O O . GLY A 1 235 ? 15.311 11.711 -16.254 1.00 67.62 235 GLY A O 1
ATOM 1923 N N . SER A 1 236 ? 17.411 11.980 -15.476 1.00 61.09 236 SER A N 1
ATOM 1924 C CA . SER A 1 236 ? 17.935 12.797 -16.584 1.00 61.09 236 SER A CA 1
ATOM 1925 C C . SER A 1 236 ? 18.830 12.024 -17.567 1.00 61.09 236 SER A C 1
ATOM 1927 O O . SER A 1 236 ? 19.475 12.638 -18.420 1.00 61.09 236 SER A O 1
ATOM 1929 N N . THR A 1 237 ? 18.914 10.692 -17.469 1.00 65.81 237 THR A N 1
ATOM 1930 C CA . THR A 1 237 ? 19.738 9.905 -18.401 1.00 65.81 237 THR A CA 1
ATOM 1931 C C . THR A 1 237 ? 19.234 10.064 -19.841 1.00 65.81 237 THR A C 1
ATOM 1933 O O . THR A 1 237 ? 18.040 9.970 -20.126 1.00 65.81 237 THR A O 1
ATOM 1936 N N . VAL A 1 238 ? 20.162 10.319 -20.775 1.00 56.78 238 VAL A N 1
ATOM 1937 C CA . VAL A 1 238 ? 19.872 10.764 -22.158 1.00 56.78 238 VAL A CA 1
ATOM 1938 C C . VAL A 1 238 ? 18.968 9.791 -22.930 1.00 56.78 238 VAL A C 1
ATOM 1940 O O . VAL A 1 238 ? 18.270 10.199 -23.855 1.00 56.78 238 VAL A O 1
ATOM 1943 N N . ALA A 1 239 ? 18.959 8.509 -22.556 1.00 65.94 239 ALA A N 1
ATOM 1944 C CA . ALA A 1 239 ? 18.215 7.482 -23.274 1.00 65.94 239 ALA A CA 1
ATOM 1945 C C . ALA A 1 239 ? 16.707 7.472 -22.950 1.00 65.94 239 ALA A C 1
ATOM 1947 O O . ALA A 1 239 ? 15.910 7.232 -23.856 1.00 65.94 239 ALA A O 1
ATOM 1948 N N . PHE A 1 240 ? 16.304 7.742 -21.698 1.00 74.00 240 PHE A N 1
ATOM 1949 C CA . PHE A 1 240 ? 14.905 7.628 -21.248 1.00 74.00 240 PHE A CA 1
ATOM 1950 C C . PHE A 1 240 ? 14.562 8.648 -20.147 1.00 74.00 240 PHE A C 1
ATOM 1952 O O . PHE A 1 240 ? 14.247 8.252 -19.022 1.00 74.00 240 PHE A O 1
ATOM 1959 N N . PRO A 1 241 ? 14.608 9.959 -20.447 1.00 80.81 241 PRO A N 1
ATOM 1960 C CA . PRO A 1 241 ? 14.372 10.984 -19.443 1.00 80.81 241 PRO A CA 1
ATOM 1961 C C . PRO A 1 241 ? 12.927 10.948 -18.939 1.00 80.81 241 PRO A C 1
ATOM 1963 O O . PRO A 1 241 ? 11.972 10.842 -19.721 1.00 80.81 241 PRO A O 1
ATOM 1966 N N . ILE A 1 242 ? 12.760 11.090 -17.627 1.00 85.94 242 ILE A N 1
ATOM 1967 C CA . ILE A 1 242 ? 11.450 11.273 -17.006 1.00 85.94 242 ILE A CA 1
ATOM 1968 C C . ILE A 1 242 ? 11.156 12.774 -16.995 1.00 85.94 242 ILE A C 1
ATOM 1970 O O . ILE A 1 242 ? 11.902 13.527 -16.377 1.00 85.94 242 ILE A O 1
ATOM 1974 N N . PRO A 1 243 ? 10.077 13.248 -17.650 1.00 87.12 243 PRO A N 1
ATOM 1975 C CA . PRO A 1 243 ? 9.749 14.667 -17.639 1.00 87.12 243 PRO A CA 1
ATOM 1976 C C . PRO A 1 243 ? 9.520 15.184 -16.216 1.00 87.12 243 PRO A C 1
ATOM 1978 O O . PRO A 1 243 ? 8.719 14.597 -15.483 1.00 87.12 243 PRO A O 1
ATOM 1981 N N . ASP A 1 244 ? 10.108 16.333 -15.874 1.00 87.12 244 ASP A N 1
ATOM 1982 C CA . ASP A 1 244 ? 9.981 16.964 -14.550 1.00 87.12 244 ASP A CA 1
ATOM 1983 C C . ASP A 1 244 ? 8.530 17.090 -14.087 1.00 87.12 244 ASP A C 1
ATOM 1985 O O . ASP A 1 244 ? 8.223 16.900 -12.916 1.00 87.12 244 ASP A O 1
ATOM 1989 N N . LEU A 1 245 ? 7.600 17.393 -14.998 1.00 88.62 245 LEU A N 1
ATOM 1990 C CA . LEU A 1 245 ? 6.176 17.483 -14.668 1.00 88.62 245 LEU A CA 1
ATOM 1991 C C . LEU A 1 245 ? 5.611 16.158 -14.134 1.00 88.62 245 LEU A C 1
ATOM 1993 O O . LEU A 1 245 ? 4.801 16.181 -13.210 1.00 88.62 245 LEU A O 1
ATOM 1997 N N . LYS A 1 246 ? 6.037 15.015 -14.689 1.00 89.12 246 LYS A N 1
ATOM 1998 C CA . LYS A 1 246 ? 5.613 13.684 -14.229 1.00 89.12 246 LYS A CA 1
ATOM 1999 C C . LYS A 1 246 ? 6.281 13.313 -12.910 1.00 89.12 246 LYS A C 1
ATOM 2001 O O . LYS A 1 246 ? 5.586 12.846 -12.014 1.00 89.12 246 LYS A O 1
ATOM 2006 N N . ALA A 1 247 ? 7.584 13.559 -12.787 1.00 91.75 247 ALA A N 1
ATOM 2007 C CA . ALA A 1 247 ? 8.309 13.333 -11.541 1.00 91.75 247 ALA A CA 1
ATOM 2008 C C . ALA A 1 247 ? 7.677 14.148 -10.397 1.00 91.75 247 ALA A C 1
ATOM 2010 O O . ALA A 1 247 ? 7.234 13.593 -9.397 1.00 91.75 247 ALA A O 1
ATOM 2011 N N . ASN A 1 248 ? 7.484 15.453 -10.603 1.00 93.69 248 ASN A N 1
ATOM 2012 C CA . ASN A 1 248 ? 6.859 16.334 -9.617 1.00 93.69 248 ASN A CA 1
ATOM 2013 C C . ASN A 1 248 ? 5.428 15.913 -9.243 1.00 93.69 248 ASN A C 1
ATOM 2015 O O . ASN A 1 248 ? 5.025 16.102 -8.095 1.00 93.69 248 ASN A O 1
ATOM 2019 N N . ASP A 1 249 ? 4.639 15.369 -10.177 1.00 94.06 249 ASP A N 1
ATOM 2020 C CA . ASP A 1 249 ? 3.310 14.825 -9.862 1.00 94.06 249 ASP A CA 1
ATOM 2021 C C . ASP A 1 249 ? 3.401 13.641 -8.890 1.00 94.06 249 ASP A C 1
ATOM 2023 O O . ASP A 1 249 ? 2.685 13.609 -7.886 1.00 94.06 249 ASP A O 1
ATOM 2027 N N . VAL A 1 250 ? 4.326 12.707 -9.132 1.00 95.12 250 VAL A N 1
ATOM 2028 C CA . VAL A 1 250 ? 4.558 11.556 -8.248 1.00 95.12 250 VAL A CA 1
ATOM 2029 C C . VAL A 1 250 ? 4.975 12.015 -6.851 1.00 95.12 250 VAL A C 1
ATOM 2031 O O . VAL A 1 250 ? 4.334 11.616 -5.873 1.00 95.12 250 VAL A O 1
ATOM 2034 N N . THR A 1 251 ? 5.954 12.919 -6.747 1.00 96.56 251 THR A N 1
ATOM 2035 C CA . THR A 1 251 ? 6.405 13.490 -5.467 1.00 96.56 251 THR A CA 1
ATOM 2036 C C . THR A 1 251 ? 5.251 14.171 -4.727 1.00 96.56 251 THR A C 1
ATOM 2038 O O . THR A 1 251 ? 5.027 13.921 -3.541 1.00 96.56 251 THR A O 1
ATOM 2041 N N . ARG A 1 252 ? 4.446 14.994 -5.419 1.00 97.31 252 ARG A N 1
ATOM 2042 C CA . ARG A 1 252 ? 3.289 15.685 -4.819 1.00 97.31 252 ARG A CA 1
ATOM 2043 C C . ARG A 1 252 ? 2.238 14.711 -4.304 1.00 97.31 252 ARG A C 1
ATOM 2045 O O . ARG A 1 252 ? 1.708 14.925 -3.214 1.00 97.31 252 ARG A O 1
ATOM 2052 N N . ARG A 1 253 ? 1.931 13.656 -5.063 1.00 96.88 253 ARG A N 1
ATOM 2053 C CA . ARG A 1 253 ? 0.957 12.629 -4.667 1.00 96.88 253 ARG A CA 1
ATOM 2054 C C . ARG A 1 253 ? 1.429 11.868 -3.434 1.00 96.88 253 ARG A C 1
ATOM 2056 O O . ARG A 1 253 ? 0.683 11.776 -2.463 1.00 96.88 253 ARG A O 1
ATOM 2063 N N . LEU A 1 254 ? 2.671 11.384 -3.434 1.00 97.81 254 LEU A N 1
ATOM 2064 C CA . LEU A 1 254 ? 3.254 10.695 -2.280 1.00 97.81 254 LEU A CA 1
ATOM 2065 C C . LEU A 1 254 ? 3.286 11.601 -1.040 1.00 97.81 254 LEU A C 1
ATOM 2067 O O . LEU A 1 254 ? 2.846 11.185 0.034 1.00 97.81 254 LEU A O 1
ATOM 2071 N N . TYR A 1 255 ? 3.705 12.861 -1.193 1.00 98.12 255 TYR A N 1
ATOM 2072 C CA . TYR A 1 255 ? 3.700 13.838 -0.104 1.00 98.12 255 TYR A CA 1
ATOM 2073 C C . TYR A 1 255 ? 2.287 14.081 0.438 1.00 98.12 255 TYR A C 1
ATOM 2075 O O . TYR A 1 255 ? 2.066 14.022 1.649 1.00 98.12 255 TYR A O 1
ATOM 2083 N N . TYR A 1 256 ? 1.309 14.295 -0.447 1.00 98.06 256 TYR A N 1
ATOM 2084 C CA . TYR A 1 256 ? -0.094 14.449 -0.067 1.00 98.06 256 TYR A CA 1
ATOM 2085 C C . TYR A 1 256 ? -0.595 13.243 0.738 1.00 98.06 256 TYR A C 1
ATOM 2087 O O . TYR A 1 256 ? -1.159 13.416 1.819 1.00 98.06 256 TYR A O 1
ATOM 2095 N N . HIS A 1 257 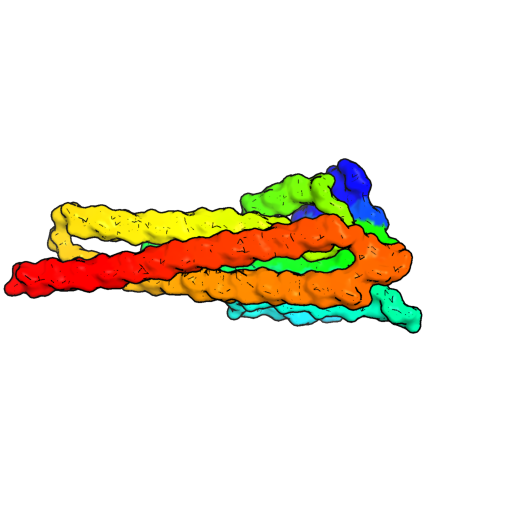? -0.332 12.017 0.280 1.00 97.56 257 HIS A N 1
ATOM 2096 C CA . HIS A 1 257 ? -0.753 10.827 1.014 1.00 97.56 257 HIS A CA 1
ATOM 2097 C C . HIS A 1 257 ? -0.032 10.675 2.360 1.00 97.56 257 HIS A C 1
ATOM 2099 O O . HIS A 1 257 ? -0.676 10.346 3.354 1.00 97.56 257 HIS A O 1
ATOM 2105 N N . SER A 1 258 ? 1.261 11.004 2.438 1.00 97.94 258 SER A N 1
ATOM 2106 C CA . SER A 1 258 ? 2.012 11.046 3.701 1.00 97.94 258 SER A CA 1
ATOM 2107 C C . SER A 1 258 ? 1.388 12.042 4.700 1.00 97.94 258 SER A C 1
ATOM 2109 O O . SER A 1 258 ? 1.317 11.785 5.907 1.00 97.94 258 SER A O 1
ATOM 2111 N N . ARG A 1 259 ? 0.862 13.185 4.231 1.00 98.31 259 ARG A N 1
ATOM 2112 C CA . ARG A 1 259 ? 0.122 14.149 5.073 1.00 98.31 259 ARG A CA 1
ATOM 2113 C C . ARG A 1 259 ? -1.227 13.607 5.544 1.00 98.31 259 ARG A C 1
ATOM 2115 O O . ARG A 1 259 ? -1.563 13.764 6.717 1.00 98.31 259 ARG A O 1
ATOM 2122 N N . GLU A 1 260 ? -1.970 12.942 4.670 1.00 98.31 260 GLU A N 1
ATOM 2123 C CA . GLU A 1 260 ? -3.260 12.335 5.012 1.00 98.31 260 GLU A CA 1
ATOM 2124 C C . GLU A 1 260 ? -3.115 11.199 6.034 1.00 98.31 260 GLU A C 1
ATOM 2126 O O . GLU A 1 260 ? -3.878 11.128 6.999 1.00 98.31 260 GLU A O 1
ATOM 2131 N N . LEU A 1 261 ? -2.094 10.347 5.889 1.00 98.44 261 LEU A N 1
ATOM 2132 C CA . LEU A 1 261 ? -1.786 9.304 6.871 1.00 98.44 261 LEU A CA 1
ATOM 2133 C C . LEU A 1 261 ? -1.442 9.907 8.240 1.00 98.44 261 LEU A C 1
ATOM 2135 O O . LEU A 1 261 ? -1.952 9.434 9.256 1.00 98.44 261 LEU A O 1
ATOM 2139 N N . ARG A 1 262 ? -0.684 11.017 8.289 1.00 98.62 262 ARG A N 1
ATOM 2140 C CA . ARG A 1 262 ? -0.452 11.775 9.537 1.00 98.62 262 ARG A CA 1
ATOM 2141 C C . ARG A 1 262 ? -1.754 12.295 10.154 1.00 98.62 262 ARG A C 1
ATOM 2143 O O . ARG A 1 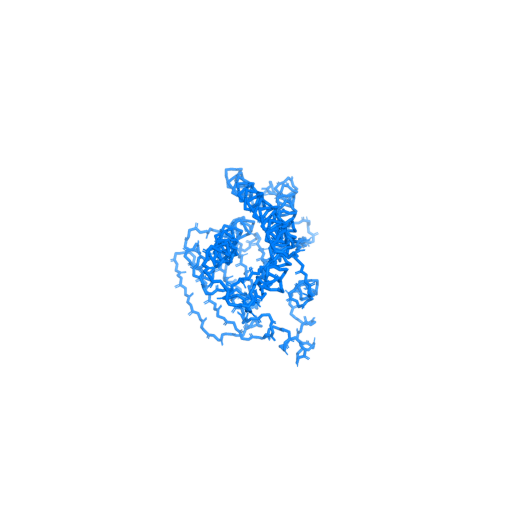262 ? -1.900 12.268 11.376 1.00 98.62 262 ARG A O 1
ATOM 2150 N N . ALA A 1 263 ? -2.719 12.725 9.344 1.00 98.25 263 ALA A N 1
ATOM 2151 C CA . ALA A 1 263 ? -4.028 13.146 9.840 1.00 98.25 263 ALA A CA 1
ATOM 2152 C C . ALA A 1 263 ? -4.856 11.967 10.394 1.00 98.25 263 ALA A C 1
ATOM 2154 O O . ALA A 1 263 ? -5.511 12.108 11.430 1.00 98.25 263 ALA A O 1
ATOM 2155 N N . ILE A 1 264 ? -4.822 10.791 9.753 1.00 98.31 264 ILE A N 1
ATOM 2156 C CA . ILE A 1 264 ? -5.458 9.565 10.279 1.00 98.31 264 ILE A CA 1
ATOM 2157 C C . ILE A 1 264 ? -4.781 9.133 11.592 1.00 98.31 264 ILE A C 1
ATOM 2159 O O . ILE A 1 264 ? -5.472 8.804 12.561 1.00 98.31 264 ILE A O 1
ATOM 2163 N N . LYS A 1 265 ? -3.446 9.204 11.672 1.00 98.25 265 LYS A N 1
ATOM 2164 C CA . LYS A 1 265 ? -2.674 8.933 12.897 1.00 98.25 265 LYS A CA 1
ATOM 2165 C C . LYS A 1 265 ? -3.114 9.844 14.038 1.00 98.25 265 LYS A C 1
ATOM 2167 O O . LYS A 1 265 ? -3.447 9.355 15.113 1.00 98.25 265 LYS A O 1
ATOM 2172 N N . ALA A 1 266 ? -3.166 11.157 13.803 1.00 98.31 266 ALA A N 1
ATOM 2173 C CA . ALA A 1 266 ? -3.575 12.128 14.817 1.00 98.31 266 ALA A CA 1
ATOM 2174 C C . ALA A 1 266 ? -4.994 11.846 15.343 1.00 98.31 266 ALA A C 1
ATOM 2176 O O . ALA A 1 266 ? -5.235 11.884 16.551 1.00 98.31 266 ALA A O 1
ATOM 2177 N N . ARG A 1 267 ? -5.927 11.480 14.452 1.00 97.31 267 ARG A N 1
ATOM 2178 C CA . ARG A 1 267 ? -7.281 11.053 14.839 1.00 97.31 267 ARG A CA 1
ATOM 2179 C C . ARG A 1 267 ? -7.276 9.759 15.658 1.00 97.31 267 ARG A C 1
ATOM 2181 O O . ARG A 1 267 ? -8.032 9.657 16.621 1.00 97.31 267 ARG A O 1
ATOM 2188 N N . SER A 1 268 ? -6.424 8.799 15.307 1.00 96.88 268 SER A N 1
ATOM 2189 C CA . SER A 1 268 ? -6.270 7.530 16.035 1.00 96.88 268 SER A CA 1
ATOM 2190 C C . SER A 1 268 ? -5.701 7.745 17.441 1.00 96.88 268 SER A C 1
ATOM 2192 O O . SER A 1 268 ? -6.215 7.179 18.403 1.00 96.88 268 SER A O 1
ATOM 2194 N N . ALA A 1 269 ? -4.709 8.629 17.584 1.00 97.44 269 ALA A N 1
ATOM 2195 C CA . ALA A 1 269 ? -4.153 9.017 18.880 1.00 97.44 269 ALA A CA 1
ATOM 2196 C C . ALA A 1 269 ? -5.204 9.716 19.759 1.00 97.44 269 ALA A C 1
ATOM 2198 O O . ALA A 1 269 ? -5.416 9.325 20.903 1.00 97.44 269 ALA A O 1
ATOM 2199 N N . SER A 1 270 ? -5.956 10.668 19.195 1.00 97.25 270 SER A N 1
ATOM 2200 C CA . SER A 1 270 ? -7.051 11.332 19.914 1.00 97.25 270 SER A CA 1
ATOM 2201 C C . SER A 1 270 ? -8.156 10.355 20.342 1.00 97.25 270 SER A C 1
ATOM 2203 O O . SER A 1 270 ? -8.697 10.471 21.443 1.00 97.25 270 SER A O 1
ATOM 2205 N N . LEU A 1 271 ? -8.479 9.361 19.506 1.00 96.12 271 LEU A N 1
ATOM 2206 C CA . LEU A 1 271 ? -9.432 8.306 19.854 1.00 96.12 271 LEU A CA 1
ATOM 2207 C C . LEU A 1 271 ? -8.936 7.459 21.035 1.00 96.12 271 LEU A C 1
ATOM 2209 O O . LEU A 1 271 ? -9.727 7.108 21.910 1.00 96.12 271 LEU A O 1
ATOM 2213 N N . TYR A 1 272 ? -7.640 7.150 21.073 1.00 95.12 272 TYR A N 1
ATOM 2214 C CA . TYR A 1 272 ? -7.031 6.438 22.192 1.00 95.12 272 TYR A CA 1
ATOM 2215 C C . TYR A 1 272 ? -7.084 7.249 23.492 1.00 95.12 272 TYR A C 1
ATOM 2217 O O . TYR A 1 272 ? -7.506 6.713 24.518 1.00 95.12 272 TYR A O 1
ATOM 2225 N N . ASP A 1 273 ? -6.736 8.537 23.450 1.00 95.19 273 ASP A N 1
ATOM 2226 C CA . ASP A 1 273 ? -6.814 9.423 24.619 1.00 95.19 273 ASP A CA 1
ATOM 2227 C C . ASP A 1 273 ? -8.248 9.532 25.146 1.00 95.19 273 ASP A C 1
ATOM 2229 O O . ASP A 1 273 ? -8.497 9.432 26.350 1.00 95.19 273 ASP A O 1
ATOM 2233 N N . ARG A 1 274 ? -9.218 9.643 24.234 1.00 93.06 274 ARG A N 1
ATOM 2234 C CA . ARG A 1 274 ? -10.641 9.612 24.572 1.00 93.06 274 ARG A CA 1
ATOM 2235 C C . ARG A 1 274 ? -11.020 8.312 25.279 1.00 93.06 274 ARG A C 1
ATOM 2237 O O . ARG A 1 274 ? -11.620 8.361 26.347 1.00 93.06 274 ARG A O 1
ATOM 2244 N N . LEU A 1 275 ? -10.633 7.158 24.740 1.00 92.25 275 LEU A N 1
ATOM 2245 C CA . LEU A 1 275 ? -10.940 5.864 25.350 1.00 92.25 275 LEU A CA 1
ATOM 2246 C C . LEU A 1 275 ? -10.259 5.674 26.718 1.00 92.25 275 LEU A C 1
ATOM 2248 O O . LEU A 1 275 ? -10.841 5.074 27.620 1.00 92.25 275 LEU A O 1
ATOM 2252 N N . LYS A 1 276 ? -9.051 6.210 26.917 1.00 92.88 276 LYS A N 1
ATOM 2253 C CA . LYS A 1 276 ? -8.389 6.231 28.233 1.00 92.88 276 LYS A CA 1
ATOM 2254 C C . LYS A 1 276 ? -9.171 7.042 29.264 1.00 92.88 276 LYS A C 1
ATOM 2256 O O . LYS A 1 276 ? -9.329 6.594 30.405 1.00 92.88 276 LYS A O 1
ATOM 2261 N N . ASN A 1 277 ? -9.669 8.209 28.862 1.00 90.19 277 ASN A N 1
ATOM 2262 C CA . ASN A 1 277 ? -10.519 9.036 29.714 1.00 90.19 277 ASN A CA 1
ATOM 2263 C C . ASN A 1 277 ? -11.819 8.303 30.049 1.00 90.19 277 ASN A C 1
ATOM 2265 O O . ASN A 1 277 ? -12.230 8.298 31.206 1.00 90.19 277 ASN A O 1
ATOM 2269 N N . GLU A 1 278 ? -12.404 7.604 29.077 1.00 87.81 278 GLU A N 1
ATOM 2270 C CA . GLU A 1 278 ? -13.596 6.783 29.288 1.00 87.81 278 GLU A CA 1
ATOM 2271 C C . GLU A 1 278 ? -13.367 5.652 30.295 1.00 87.81 278 GLU A C 1
ATOM 2273 O O . GLU A 1 278 ? -14.133 5.508 31.245 1.00 87.81 278 GLU A O 1
ATOM 2278 N N . ILE A 1 279 ? -12.271 4.898 30.176 1.00 88.12 279 ILE A N 1
ATOM 2279 C CA . ILE A 1 279 ? -11.913 3.858 31.156 1.00 88.12 279 ILE A CA 1
ATOM 2280 C C . ILE A 1 279 ? -11.784 4.451 32.567 1.00 88.12 279 ILE A C 1
ATOM 2282 O O . ILE A 1 279 ? -12.228 3.842 33.543 1.00 88.12 279 ILE A O 1
ATOM 2286 N N . SER A 1 280 ? -11.186 5.638 32.676 1.00 88.75 280 SER A N 1
ATOM 2287 C CA . SER A 1 280 ? -10.988 6.328 33.954 1.00 88.75 280 SER A CA 1
ATOM 2288 C C . SER A 1 280 ? -12.312 6.811 34.547 1.00 88.75 280 SER A C 1
ATOM 2290 O O . SER A 1 280 ? -12.570 6.579 35.725 1.00 88.75 280 SER A O 1
ATOM 2292 N N . LEU A 1 281 ? -13.186 7.401 33.728 1.00 85.25 281 LEU A N 1
ATOM 2293 C CA . LEU A 1 281 ? -14.516 7.852 34.134 1.00 85.25 281 LEU A CA 1
ATOM 2294 C C . LEU A 1 281 ? -15.380 6.685 34.618 1.00 85.25 281 LEU A C 1
ATOM 2296 O O . LEU A 1 281 ? -15.965 6.750 35.696 1.00 85.25 281 LEU A O 1
ATOM 2300 N N . VAL A 1 282 ? -15.423 5.598 33.846 1.00 84.88 282 VAL A N 1
ATOM 2301 C CA . VAL A 1 282 ? -16.172 4.384 34.189 1.00 84.88 282 VAL A CA 1
ATOM 2302 C C . VAL A 1 282 ? -15.681 3.790 35.510 1.00 84.88 282 VAL A C 1
ATOM 2304 O O . VAL A 1 282 ? -16.486 3.378 36.345 1.00 84.88 282 VAL A O 1
ATOM 2307 N N . ARG A 1 283 ? -14.363 3.800 35.736 1.00 84.75 283 ARG A N 1
ATOM 2308 C CA . ARG A 1 283 ? -13.760 3.396 37.008 1.00 84.75 283 ARG A CA 1
ATOM 2309 C C . ARG A 1 283 ? -14.225 4.287 38.160 1.00 84.75 283 ARG A C 1
ATOM 2311 O O . ARG A 1 283 ? -14.698 3.763 39.162 1.00 84.75 283 ARG A O 1
ATOM 2318 N N . SER A 1 284 ? -14.120 5.607 38.021 1.00 84.38 284 SER A N 1
ATOM 2319 C CA . SER A 1 284 ? -14.535 6.554 39.062 1.00 84.38 284 SER A CA 1
ATOM 2320 C C . SER A 1 284 ? -16.022 6.446 39.403 1.00 84.38 284 SER A C 1
ATOM 2322 O O . SER A 1 284 ? -16.368 6.466 40.579 1.00 84.38 284 SER A O 1
ATOM 2324 N N . LEU A 1 285 ? -16.894 6.282 38.403 1.00 80.25 285 LEU A N 1
ATOM 2325 C CA . LEU A 1 285 ? -18.334 6.121 38.623 1.00 80.25 285 LEU A CA 1
ATOM 2326 C C . LEU A 1 285 ? -18.657 4.834 39.388 1.00 80.25 285 LEU A C 1
ATOM 2328 O O . LEU A 1 285 ? -19.464 4.875 40.311 1.00 80.25 285 LEU A O 1
ATOM 2332 N N . PHE A 1 286 ? -18.009 3.718 39.042 1.00 78.06 286 PHE A N 1
ATOM 2333 C CA . PHE A 1 286 ? -18.248 2.424 39.685 1.00 78.06 286 PHE A CA 1
ATOM 2334 C C . PHE A 1 286 ? -17.728 2.366 41.129 1.00 78.06 286 PHE A C 1
ATOM 2336 O O . PHE A 1 286 ? -18.419 1.873 42.012 1.00 78.06 286 PHE A O 1
ATOM 2343 N N . TYR A 1 287 ? -16.528 2.891 41.394 1.00 76.00 287 TYR A N 1
ATOM 2344 C CA . TYR A 1 287 ? -15.967 2.894 42.751 1.00 76.00 287 TYR A CA 1
ATOM 2345 C C . TYR A 1 287 ? -16.502 4.024 43.641 1.00 76.00 287 TYR A C 1
ATOM 2347 O O . TYR A 1 287 ? -16.369 3.933 44.852 1.00 76.00 287 TYR A O 1
ATOM 2355 N N . GLY A 1 288 ? -17.095 5.079 43.072 1.00 61.62 288 GLY A N 1
ATOM 2356 C CA . GLY A 1 288 ? -17.763 6.144 43.831 1.00 61.62 288 GLY A CA 1
ATOM 2357 C C . GLY A 1 288 ? -19.220 5.841 44.208 1.00 61.62 288 GLY A C 1
ATOM 2358 O O . GLY A 1 288 ? -19.848 6.664 44.866 1.00 61.62 288 GLY A O 1
ATOM 2359 N N . THR A 1 289 ? -19.769 4.703 43.766 1.00 56.22 289 THR A N 1
ATOM 2360 C CA . THR A 1 289 ? -21.124 4.224 44.109 1.00 56.22 289 THR A CA 1
ATOM 2361 C C . THR A 1 289 ? -21.136 3.052 45.103 1.00 56.22 289 THR A C 1
ATOM 2363 O O . THR A 1 289 ? -22.219 2.598 45.472 1.00 56.22 289 THR A O 1
ATOM 2366 N N . LEU A 1 290 ? -19.961 2.588 45.550 1.00 49.00 290 LEU A N 1
ATOM 2367 C CA . LEU A 1 290 ? -19.763 1.609 46.630 1.00 49.00 290 LEU A CA 1
ATOM 2368 C C . LEU A 1 290 ? -19.353 2.320 47.924 1.00 49.00 290 LEU A C 1
ATOM 2370 O O . LEU A 1 290 ? -19.780 1.843 48.997 1.00 49.00 290 LEU A O 1
#

Secondary structure (DSSP, 8-state):
-EEEEEEEETTEEEEEEEEEHHHHHH---SSEEEEEE---HHHHHHHHHH-HHHHTTSSS-HHHHHHHHS--SEEEEEEEEE-TTS-EEEEEEEEEEEEEEEEETTEEEEEEEEEEEEEETTTTEEEEEEES--HHHHHHHHHHTTT--TT-THHHHHHHHHHHHHHHHHHHHHHHHHHHHHHHHHHS--TT---HHHHHHHHHHHHHHHHHHHHHHHHHHHHHHHHHHHHHHTTT-TTSPPPHHHHHHHHHHHHHHHHHHHHHHHHHHHHHHHHHHHHHHHHHHHHT--

Sequence (290 aa):
MLVDVTEKIGDVISRRQQSTLEEELRQQPSNSVRIAFAGMKKDCEKWIANNPNAITKLPIPHQFWATCTEDLNGCSNAIYSHGGYGELVNLDTWSCFKLKEASSDKKYVWYQMTMFIRWNPIKQTTFIFCSDFLQCLRDGLNRRISSVGPSDPFTWHASFVDELRLLYDNFFWKFRNLVRDAEKERNEPQATGPNFPRLHDIARHVIHSVEILDVAIETVDSILHEHDLFISNEGSTVAFPIPDLKANDVTRRLYYHSRELRAIKARSASLYDRLKNEISLVRSLFYGTL